Protein AF-A0A4R9B3A8-F1 (afdb_monomer_lite)

Foldseek 3Di:
DDQDADEPVPDDVVQVQLFWKWKWDWDADPVGIWIKTWGANDPPPDGDSHTHIDTPGHDDDDQVRVQVVLVVVQKDWPDRLVDQPDPQPLDVPRGGMRMTTIHHPVVVVVVVVVVVVVVVVVVVVVLVVLVVVLVVLLVLLLVLLVLLVCLLDDDDPVSLLVNLVSLLVSLVVNLVVLVPPPDNPVVLNVVSVVSNVQSPSVDDDDDDPVVSNVVSNVSSVSSNVVSVVSVVPRPPPPDPPPPPPD

Radius of gyration: 34.31 Å; chains: 1; bounding box: 78×41×80 Å

pLDDT: mean 76.95, std 14.77, range [41.69, 95.56]

Structure (mmCIF, N/CA/C/O backbone):
data_AF-A0A4R9B3A8-F1
#
_entry.id   AF-A0A4R9B3A8-F1
#
loop_
_atom_site.group_PDB
_atom_site.id
_atom_site.type_symbol
_atom_site.label_atom_id
_atom_site.label_alt_id
_atom_site.label_comp_id
_atom_site.label_asym_id
_atom_site.label_entity_id
_atom_site.label_seq_id
_atom_site.pdbx_PDB_ins_code
_atom_site.Cartn_x
_atom_site.Cartn_y
_atom_site.Cartn_z
_atom_site.occupancy
_atom_site.B_iso_or_equiv
_atom_site.auth_seq_id
_atom_site.auth_comp_id
_atom_site.auth_asym_id
_atom_site.auth_atom_id
_atom_site.pdbx_PDB_model_num
ATOM 1 N N . MET A 1 1 ? -42.004 -23.580 25.777 1.00 43.47 1 MET A N 1
ATOM 2 C CA . MET A 1 1 ? -40.689 -24.008 26.306 1.00 43.47 1 MET A CA 1
ATOM 3 C C . MET A 1 1 ? -40.406 -23.209 27.566 1.00 43.47 1 MET A C 1
ATOM 5 O O . MET A 1 1 ? -40.303 -21.995 27.480 1.00 43.47 1 MET A O 1
ATOM 9 N N . THR A 1 2 ? -40.343 -23.857 28.724 1.00 45.41 2 THR A N 1
ATOM 10 C CA . THR A 1 2 ? -40.054 -23.207 30.011 1.00 45.41 2 THR A CA 1
ATOM 11 C C . THR A 1 2 ? -38.560 -22.875 30.063 1.00 45.41 2 THR A C 1
ATOM 13 O O . THR A 1 2 ? -37.737 -23.789 30.107 1.00 45.41 2 THR A O 1
ATOM 16 N N . ARG A 1 3 ? -38.185 -21.591 29.977 1.00 50.28 3 ARG A N 1
ATOM 17 C CA . ARG A 1 3 ? -36.776 -21.169 30.095 1.00 50.28 3 ARG A CA 1
ATOM 18 C C . ARG A 1 3 ? -36.326 -21.395 31.546 1.00 50.28 3 ARG A C 1
ATOM 20 O O . ARG A 1 3 ? -36.970 -20.901 32.466 1.00 50.28 3 ARG A O 1
ATOM 27 N N . ARG A 1 4 ? -35.260 -22.176 31.763 1.00 51.81 4 ARG A N 1
ATOM 28 C CA . ARG A 1 4 ? -34.646 -22.363 33.091 1.00 51.81 4 ARG A CA 1
ATOM 29 C C . ARG A 1 4 ? -33.532 -21.342 33.262 1.00 51.81 4 ARG A C 1
ATOM 31 O O . ARG A 1 4 ? -32.442 -21.536 32.735 1.00 51.81 4 ARG A O 1
ATOM 38 N N . TYR A 1 5 ? -33.818 -20.279 33.997 1.00 55.28 5 TYR A N 1
ATOM 39 C CA . TYR A 1 5 ? -32.785 -19.382 34.494 1.00 55.28 5 TYR A CA 1
ATOM 40 C C . TYR A 1 5 ? -32.081 -20.029 35.686 1.00 55.28 5 TYR A C 1
ATOM 42 O O . TYR A 1 5 ? -32.717 -20.686 36.512 1.00 55.28 5 TYR A O 1
ATOM 50 N N . VAL A 1 6 ? -30.762 -19.875 35.742 1.00 63.00 6 VAL A N 1
ATOM 51 C CA . VAL A 1 6 ? -29.926 -20.405 36.822 1.00 63.00 6 VAL A CA 1
ATOM 52 C C . VAL A 1 6 ? -29.585 -19.242 37.757 1.00 63.00 6 VAL A C 1
ATOM 54 O O . VAL A 1 6 ? -29.070 -18.232 37.264 1.00 63.00 6 VAL A O 1
ATOM 57 N N . PRO A 1 7 ? -29.881 -19.343 39.067 1.00 66.44 7 PRO A N 1
ATOM 58 C CA . PRO A 1 7 ? -29.607 -18.266 40.005 1.00 66.44 7 PRO A CA 1
ATOM 59 C C . PRO A 1 7 ? -28.095 -18.058 40.175 1.00 66.44 7 PRO A C 1
ATOM 61 O O . PRO A 1 7 ? -27.290 -18.984 40.045 1.00 66.44 7 PRO A O 1
ATOM 64 N N . LEU A 1 8 ? -27.705 -16.807 40.407 1.00 63.31 8 LEU A N 1
ATOM 65 C CA . LEU A 1 8 ? -26.313 -16.346 40.381 1.00 63.31 8 LEU A CA 1
ATOM 66 C C . LEU A 1 8 ? -25.401 -17.053 41.392 1.00 63.31 8 LEU A C 1
ATOM 68 O O . LEU A 1 8 ? -24.232 -17.292 41.109 1.00 63.31 8 LEU A O 1
ATOM 72 N N . ASP A 1 9 ? -25.937 -17.382 42.561 1.00 62.81 9 ASP A N 1
ATOM 73 C CA . ASP A 1 9 ? -25.258 -18.097 43.645 1.00 62.81 9 ASP A CA 1
ATOM 74 C C . ASP A 1 9 ? -24.874 -19.537 43.271 1.00 62.81 9 ASP A C 1
ATOM 76 O O . ASP A 1 9 ? -23.911 -20.085 43.807 1.00 62.81 9 ASP A O 1
ATOM 80 N N . SER A 1 10 ? -25.588 -20.129 42.314 1.00 64.31 10 SER A N 1
ATOM 81 C CA . SER A 1 10 ? -25.322 -21.470 41.789 1.00 64.31 10 SER A CA 1
ATOM 82 C C . SER A 1 10 ? -24.375 -21.495 40.579 1.00 64.31 10 SER A C 1
ATOM 84 O O . SER A 1 10 ? -23.968 -22.569 40.133 1.00 64.31 10 SER A O 1
ATOM 86 N N . GLN A 1 11 ? -23.992 -20.328 40.050 1.00 6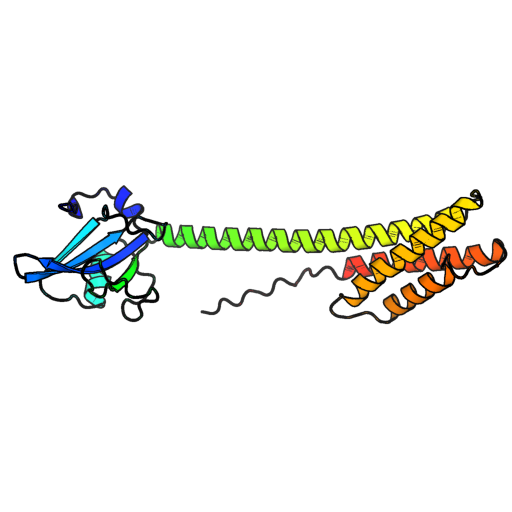5.75 11 GLN A N 1
ATOM 87 C CA . GLN A 1 11 ? -23.084 -20.204 38.908 1.00 65.75 11 GLN A CA 1
ATOM 88 C C . GLN A 1 11 ? -21.623 -20.236 39.363 1.00 65.75 11 GLN A C 1
ATOM 90 O O . GLN A 1 11 ? -21.219 -19.551 40.304 1.00 65.75 11 GLN A O 1
ATOM 95 N N . SER A 1 12 ? -20.787 -21.007 38.665 1.00 64.75 12 SER A N 1
ATOM 96 C CA . SER A 1 12 ? -19.359 -21.032 38.975 1.00 64.75 12 SER A CA 1
ATOM 97 C C . SER A 1 12 ? -18.700 -19.703 38.587 1.00 64.75 12 SER A C 1
ATOM 99 O O . SER A 1 12 ? -19.057 -19.062 37.593 1.00 64.75 12 SER A O 1
ATOM 101 N N . ARG A 1 13 ? -17.671 -19.297 39.344 1.00 64.75 13 ARG A N 1
ATOM 102 C CA . ARG A 1 13 ? -16.851 -18.115 39.015 1.00 64.75 13 ARG A CA 1
ATOM 103 C C . ARG A 1 13 ? -16.267 -18.177 37.600 1.00 64.75 13 ARG A C 1
ATOM 105 O O . ARG A 1 13 ? -16.059 -17.133 36.996 1.00 64.75 13 ARG A O 1
ATOM 112 N N . GLU A 1 14 ? -16.027 -19.374 37.064 1.00 64.81 14 GLU A N 1
ATOM 113 C CA . GLU A 1 14 ? -15.554 -19.561 35.689 1.00 64.81 14 GLU A CA 1
ATOM 114 C C . GLU A 1 14 ? -16.597 -19.181 34.634 1.00 64.81 14 GLU A C 1
ATOM 116 O O . GLU A 1 14 ? -16.222 -18.626 33.603 1.00 64.81 14 GLU A O 1
ATOM 121 N N . VAL A 1 15 ? -17.888 -19.448 34.873 1.00 65.75 15 VAL A N 1
ATOM 122 C CA . VAL A 1 15 ? -18.955 -19.043 33.942 1.00 65.75 15 VAL A CA 1
ATOM 123 C C . VAL A 1 15 ? -19.113 -17.526 33.962 1.00 65.75 15 VAL A C 1
ATOM 125 O O . VAL A 1 15 ? -19.134 -16.896 32.907 1.00 65.75 15 VAL A O 1
ATOM 128 N N . LEU A 1 16 ? -19.093 -16.924 35.154 1.00 65.19 16 LEU A N 1
ATOM 129 C CA . LEU A 1 16 ? -19.106 -15.467 35.318 1.00 65.19 16 LEU A CA 1
ATOM 130 C C . LEU A 1 16 ? -17.874 -14.794 34.696 1.00 65.19 16 LEU A C 1
ATOM 132 O O . LEU A 1 16 ? -17.988 -13.727 34.103 1.00 65.19 16 LEU A O 1
ATOM 136 N N . ALA A 1 17 ? -16.707 -15.441 34.741 1.00 62.88 17 ALA A N 1
ATOM 137 C CA . ALA A 1 17 ? -15.489 -14.964 34.086 1.00 62.88 17 ALA A CA 1
ATOM 138 C C . ALA A 1 17 ? -15.534 -15.044 32.548 1.00 62.88 17 ALA A C 1
ATOM 140 O O . ALA A 1 17 ? -14.616 -14.551 31.891 1.00 62.88 17 ALA A O 1
ATOM 141 N N . ARG A 1 18 ? -16.568 -15.661 31.960 1.00 64.44 18 ARG A N 1
ATOM 142 C CA . ARG A 1 18 ? -16.817 -15.690 30.509 1.00 64.44 18 ARG A CA 1
ATOM 143 C C . ARG A 1 18 ? -17.943 -14.748 30.078 1.00 64.44 18 ARG A C 1
ATOM 145 O O . ARG A 1 18 ? -18.069 -14.495 28.885 1.00 64.44 18 ARG A O 1
ATOM 152 N N . THR A 1 19 ? -18.710 -14.195 31.019 1.00 65.31 19 THR A N 1
ATOM 153 C CA . THR A 1 19 ? -19.729 -13.173 30.751 1.00 65.31 19 THR A CA 1
ATOM 154 C C . THR A 1 19 ? -19.102 -11.943 30.096 1.00 65.31 19 THR A C 1
ATOM 156 O O . THR A 1 19 ? -18.086 -11.442 30.580 1.00 65.31 19 THR A O 1
ATOM 159 N N . ARG A 1 20 ? -19.699 -11.465 28.995 1.00 59.00 20 ARG A N 1
ATOM 160 C CA . ARG A 1 20 ? -19.262 -10.250 28.278 1.00 59.00 20 ARG A CA 1
ATOM 161 C C . ARG A 1 20 ? -20.341 -9.172 28.177 1.00 59.00 20 ARG A C 1
ATOM 163 O O . ARG A 1 20 ? -20.024 -8.011 27.909 1.00 59.00 20 ARG A O 1
ATOM 170 N N . TYR A 1 21 ? -21.605 -9.534 28.374 1.00 61.09 21 TYR A N 1
ATOM 171 C CA . TYR A 1 21 ? -22.734 -8.622 28.231 1.00 61.09 21 TYR A CA 1
ATOM 172 C C . TYR A 1 21 ? -23.673 -8.728 29.430 1.00 61.09 21 TYR A C 1
ATOM 174 O O . TYR A 1 21 ? -23.933 -9.817 29.935 1.00 61.09 21 TYR A O 1
ATOM 182 N N . GLY A 1 22 ? -24.182 -7.581 29.878 1.00 61.78 22 GLY A N 1
ATOM 183 C CA . GLY A 1 22 ? -25.263 -7.482 30.849 1.00 61.78 22 GLY A CA 1
ATOM 184 C C . GLY A 1 22 ? -26.465 -6.798 30.208 1.00 61.78 22 GLY A C 1
ATOM 185 O O . GLY A 1 22 ? -26.418 -5.617 29.877 1.00 61.78 22 GLY A O 1
ATOM 186 N N . ALA A 1 23 ? -27.548 -7.532 30.014 1.00 64.06 23 ALA A N 1
ATOM 187 C CA . ALA A 1 23 ? -28.819 -7.010 29.547 1.00 64.06 23 ALA A CA 1
ATOM 188 C C . ALA A 1 23 ? -29.788 -6.887 30.725 1.00 64.06 23 ALA A C 1
ATOM 190 O O . ALA A 1 23 ? -30.103 -7.866 31.390 1.00 64.06 23 ALA A O 1
ATOM 191 N N . LEU A 1 24 ? -30.290 -5.688 30.978 1.00 62.00 24 LEU A N 1
ATOM 192 C CA . LEU A 1 24 ? -31.396 -5.454 31.890 1.00 62.00 24 LEU A CA 1
ATOM 193 C C . LEU A 1 24 ? -32.709 -5.595 31.119 1.00 62.00 24 LEU A C 1
ATOM 195 O O . LEU A 1 24 ? -32.966 -4.853 30.167 1.00 62.00 24 LEU A O 1
ATOM 199 N N . THR A 1 25 ? -33.556 -6.524 31.546 1.00 64.50 25 THR A N 1
ATOM 200 C CA . THR A 1 25 ? -34.886 -6.729 30.970 1.00 64.50 25 THR A CA 1
ATOM 201 C C . THR A 1 25 ? -35.946 -6.673 32.067 1.00 64.50 25 THR A C 1
ATOM 203 O O . THR A 1 25 ? -35.728 -7.165 33.172 1.00 64.50 25 THR A O 1
ATOM 206 N N . CYS A 1 26 ? -37.090 -6.058 31.771 1.00 58.81 26 CYS A N 1
ATOM 207 C CA . CYS A 1 26 ? -38.299 -6.247 32.565 1.00 58.81 26 CYS A CA 1
ATOM 208 C C . CYS A 1 26 ? -39.075 -7.412 31.947 1.00 58.81 26 CYS A C 1
ATOM 210 O O . CYS A 1 26 ? -39.256 -7.447 30.724 1.00 58.81 26 CYS A O 1
ATOM 212 N N . ALA A 1 27 ? -39.483 -8.369 32.773 1.00 62.00 27 ALA A N 1
ATOM 213 C CA . ALA A 1 27 ? -40.291 -9.499 32.347 1.00 62.00 27 ALA A CA 1
ATOM 214 C C . ALA A 1 27 ? -41.526 -9.608 33.242 1.00 62.00 27 ALA A C 1
ATOM 216 O O . ALA A 1 27 ? -41.422 -9.512 34.466 1.00 62.00 27 ALA A O 1
ATOM 217 N N . ASP A 1 28 ? -42.678 -9.851 32.621 1.00 52.00 28 ASP A N 1
ATOM 218 C CA . ASP A 1 28 ? -43.916 -10.116 33.346 1.00 52.00 28 ASP A CA 1
ATOM 219 C C . ASP A 1 28 ? -43.793 -11.446 34.100 1.00 52.00 28 ASP A C 1
ATOM 221 O O . ASP A 1 28 ? -43.597 -12.511 33.506 1.00 52.00 28 ASP A O 1
ATOM 225 N N . SER A 1 29 ? -43.890 -11.376 35.426 1.00 59.44 29 SER A N 1
ATOM 226 C CA . SER A 1 29 ? -44.017 -12.528 36.313 1.00 59.44 29 SER A CA 1
ATOM 227 C C . SER A 1 29 ? -45.503 -12.757 36.619 1.00 59.44 29 SER A C 1
ATOM 229 O O . SER A 1 29 ? -46.272 -11.795 36.642 1.00 59.44 29 SER A O 1
ATOM 231 N N . PRO A 1 30 ? -45.942 -13.994 36.924 1.00 51.41 30 PRO A N 1
ATOM 232 C CA . PRO A 1 30 ? -47.291 -14.247 37.444 1.00 51.41 30 PRO A CA 1
ATOM 233 C C . PRO A 1 30 ? -47.656 -13.384 38.665 1.00 51.41 30 PRO A C 1
ATOM 235 O O . PRO A 1 30 ? -48.834 -13.131 38.902 1.00 51.41 30 PRO A O 1
ATOM 238 N N . ASP A 1 31 ? -46.641 -12.919 39.400 1.00 67.06 31 ASP A N 1
ATOM 239 C CA . ASP A 1 31 ? -46.763 -12.115 40.618 1.00 67.06 31 ASP A CA 1
ATOM 240 C C . ASP A 1 31 ? -46.659 -10.589 40.382 1.00 67.06 31 ASP A C 1
ATOM 242 O O . ASP A 1 31 ? -46.753 -9.822 41.338 1.00 67.06 31 ASP A O 1
ATOM 246 N N . GLY A 1 32 ? -46.467 -10.128 39.136 1.00 72.19 32 GLY A N 1
ATOM 247 C CA . GLY A 1 32 ? -46.300 -8.708 38.781 1.00 72.19 32 GLY A CA 1
ATOM 248 C C . GLY A 1 32 ? -45.109 -8.428 37.853 1.00 72.19 32 GLY A C 1
ATOM 249 O O . GLY A 1 32 ? -44.395 -9.342 37.440 1.00 72.19 32 GLY A O 1
ATOM 250 N N . GLU A 1 33 ? -44.880 -7.158 37.505 1.00 73.88 33 GLU A N 1
ATOM 251 C CA . GLU A 1 33 ? -43.686 -6.751 36.747 1.00 73.88 33 GLU A CA 1
ATOM 252 C C . GLU A 1 33 ? -42.425 -6.962 37.598 1.00 73.88 33 GLU A C 1
ATOM 254 O O . GLU A 1 33 ? -42.301 -6.388 38.681 1.00 73.88 33 GLU A O 1
ATOM 259 N N . ARG A 1 34 ? -41.474 -7.764 37.103 1.00 77.62 34 ARG A N 1
ATOM 260 C CA . ARG A 1 34 ? -40.184 -7.991 37.767 1.00 77.62 34 ARG A CA 1
ATOM 261 C C . ARG A 1 34 ? -39.012 -7.634 36.875 1.00 77.62 34 ARG A C 1
ATOM 263 O O . ARG A 1 34 ? -38.976 -7.951 35.682 1.00 77.62 34 ARG A O 1
ATOM 270 N N . TRP A 1 35 ? -38.014 -7.001 37.479 1.00 79.25 35 TRP A N 1
ATOM 271 C CA . TRP A 1 35 ? -36.794 -6.593 36.800 1.00 79.25 35 TRP A CA 1
ATOM 272 C C . TRP A 1 35 ? -35.724 -7.669 36.933 1.00 79.25 35 TRP A C 1
ATOM 274 O O . TRP A 1 35 ? -35.429 -8.143 38.025 1.00 79.25 35 TRP A O 1
ATOM 284 N N . TRP A 1 36 ? -35.106 -8.029 35.811 1.00 79.56 36 TRP A N 1
ATOM 285 C CA . TRP A 1 36 ? -34.070 -9.051 35.746 1.00 79.56 36 TRP A CA 1
ATOM 286 C C . TRP A 1 36 ? -32.809 -8.491 35.093 1.00 79.56 36 TRP A C 1
ATOM 288 O O . TRP A 1 36 ? -32.856 -7.919 34.001 1.00 79.56 36 TRP A O 1
ATOM 298 N N . LEU A 1 37 ? -31.656 -8.698 35.730 1.00 81.75 37 LEU A N 1
ATOM 299 C CA . LEU A 1 37 ? -30.353 -8.491 35.103 1.00 81.75 37 LEU A CA 1
ATOM 300 C C . LEU A 1 37 ? -29.879 -9.820 34.516 1.00 81.75 37 LEU A C 1
ATOM 302 O O . LEU A 1 37 ? -29.513 -10.744 35.240 1.00 81.75 37 LEU A O 1
ATOM 306 N N . LEU A 1 38 ? -29.892 -9.907 33.195 1.00 78.50 38 LEU A N 1
ATOM 307 C CA . LEU A 1 38 ? -29.383 -11.030 32.426 1.00 78.50 38 LEU A CA 1
ATOM 308 C C . LEU A 1 38 ? -27.904 -10.805 32.116 1.00 78.50 38 LEU A C 1
ATOM 310 O O . LEU A 1 38 ? -27.529 -9.832 31.475 1.00 78.50 38 LEU A O 1
ATOM 314 N N . LEU A 1 39 ? -27.055 -11.722 32.547 1.00 75.38 39 LEU A N 1
ATOM 315 C CA . LEU A 1 39 ? -25.637 -11.773 32.229 1.00 75.38 39 LEU A CA 1
ATOM 316 C C . LEU A 1 39 ? -25.434 -12.834 31.143 1.00 75.38 39 LEU A C 1
ATOM 318 O O . LEU A 1 39 ? -25.578 -14.032 31.401 1.00 75.38 39 LEU A O 1
ATOM 322 N N . ASP A 1 40 ? -25.129 -12.388 29.926 1.00 71.38 40 ASP A N 1
ATOM 323 C CA . ASP A 1 40 ? -24.971 -13.243 28.751 1.00 71.38 40 ASP A CA 1
ATOM 324 C C . ASP A 1 40 ? -23.467 -13.484 28.450 1.00 71.38 40 ASP A C 1
ATOM 326 O O . ASP A 1 40 ? -22.684 -12.526 28.316 1.00 71.38 40 ASP A O 1
ATOM 330 N N . PRO A 1 41 ? -23.024 -14.755 28.367 1.00 60.66 41 PRO A N 1
ATOM 331 C CA . PRO A 1 41 ? -21.659 -15.120 27.992 1.00 60.66 41 PRO A CA 1
ATOM 332 C C . PRO A 1 41 ? -21.331 -14.997 26.499 1.00 60.66 41 PRO A C 1
ATOM 334 O O . PRO A 1 41 ? -20.167 -15.159 26.133 1.00 60.66 41 PRO A O 1
ATOM 337 N N . THR A 1 42 ? -22.297 -14.741 25.615 1.00 56.66 42 THR A N 1
ATOM 338 C CA . THR A 1 42 ? -22.078 -14.970 24.180 1.00 56.66 42 THR A CA 1
ATOM 339 C C . THR A 1 42 ? -21.403 -13.803 23.435 1.00 56.66 42 THR A C 1
ATOM 341 O O . THR A 1 42 ? -21.828 -12.655 23.502 1.00 56.66 42 THR A O 1
ATOM 344 N N . GLU A 1 43 ? -20.366 -14.121 22.646 1.00 51.94 43 GLU A N 1
ATOM 345 C CA . GLU A 1 43 ? -19.624 -13.215 21.742 1.00 51.94 43 GLU A CA 1
ATOM 346 C C . GLU A 1 43 ? -20.321 -12.956 20.389 1.00 51.94 43 GLU A C 1
ATOM 348 O O . GLU A 1 43 ? -19.873 -12.111 19.620 1.00 51.94 43 GLU A O 1
ATOM 353 N N . ALA A 1 44 ? -21.392 -13.688 20.063 1.00 44.06 44 ALA A N 1
ATOM 354 C CA . ALA A 1 44 ? -21.780 -13.933 18.668 1.00 44.06 44 ALA A CA 1
ATOM 355 C C . ALA A 1 44 ? -23.064 -13.231 18.185 1.00 44.06 44 ALA A C 1
ATOM 357 O O . ALA A 1 44 ? -23.637 -13.653 17.186 1.00 44.06 44 ALA A O 1
ATOM 358 N N . GLY A 1 45 ? -23.569 -12.203 18.877 1.00 48.22 45 GLY A N 1
ATOM 359 C CA . GLY A 1 45 ? -24.781 -11.477 18.444 1.00 48.22 45 GLY A CA 1
ATOM 360 C C . GLY A 1 45 ? -26.079 -12.306 18.444 1.00 48.22 45 GLY A C 1
ATOM 361 O O . GLY A 1 45 ? -27.144 -11.789 18.115 1.00 48.22 45 GLY A O 1
ATOM 362 N N . HIS A 1 46 ? -26.009 -13.572 18.854 1.00 50.59 46 HIS A N 1
ATOM 363 C CA . HIS A 1 46 ? -27.146 -14.445 19.091 1.00 50.59 46 HIS A CA 1
ATOM 364 C C . HIS A 1 46 ? -27.307 -14.620 20.597 1.00 50.59 46 HIS A C 1
ATOM 366 O O . HIS A 1 46 ? -26.461 -15.231 21.245 1.00 50.59 46 HIS A O 1
ATOM 372 N N . PHE A 1 47 ? -28.390 -14.058 21.133 1.00 54.03 47 PHE A N 1
ATOM 373 C CA . PHE A 1 47 ? -28.778 -14.193 22.533 1.00 54.03 47 PHE A CA 1
ATOM 374 C C . PHE A 1 47 ? -29.050 -15.674 22.803 1.00 54.03 47 PHE A C 1
ATOM 376 O O . PHE A 1 47 ? -30.066 -16.216 22.357 1.00 54.03 47 PHE A O 1
ATOM 383 N N . THR A 1 48 ? -28.124 -16.367 23.465 1.00 54.88 48 THR A N 1
ATOM 384 C CA . THR A 1 48 ? -28.400 -17.742 23.874 1.00 54.88 48 THR A CA 1
ATOM 385 C C . THR A 1 48 ? -29.171 -17.690 25.192 1.00 54.88 48 THR A C 1
ATOM 387 O O . THR A 1 48 ? -28.724 -17.060 26.146 1.00 54.88 48 THR A O 1
ATOM 390 N N . PRO A 1 49 ? -30.344 -18.339 25.305 1.00 54.50 49 PRO A N 1
ATOM 391 C CA . PRO A 1 49 ? -31.191 -18.270 26.502 1.00 54.50 49 PRO A CA 1
ATOM 392 C C . PRO A 1 49 ? -30.601 -18.985 27.738 1.00 54.50 49 PRO A C 1
ATOM 394 O O . PRO A 1 49 ? -31.329 -19.270 28.683 1.00 54.50 49 PRO A O 1
ATOM 397 N N . ALA A 1 50 ? -29.297 -19.275 27.738 1.00 55.22 50 ALA A N 1
ATOM 398 C CA . ALA A 1 50 ? -28.543 -19.923 28.808 1.00 55.22 50 ALA A CA 1
ATOM 399 C C . ALA A 1 50 ? -27.735 -18.919 29.661 1.00 55.22 50 ALA A C 1
ATOM 401 O O . ALA A 1 50 ? -26.739 -19.289 30.280 1.00 55.22 50 ALA A O 1
ATOM 402 N N . GLY A 1 51 ? -28.140 -17.645 29.668 1.00 63.28 51 GLY A N 1
ATOM 403 C CA . GLY A 1 51 ? -27.544 -16.611 30.511 1.00 63.28 51 GLY A CA 1
ATOM 404 C C . GLY A 1 51 ? -27.918 -16.753 31.990 1.00 63.28 51 GLY A C 1
ATOM 405 O O . GLY A 1 51 ? -28.932 -17.355 32.354 1.00 63.28 51 GLY A O 1
ATOM 406 N N . THR A 1 52 ? -27.100 -16.162 32.853 1.00 69.75 52 THR A N 1
ATOM 407 C CA . THR A 1 52 ? -27.405 -16.033 34.282 1.00 69.75 52 THR A CA 1
ATOM 408 C C . THR A 1 52 ? -28.403 -14.900 34.471 1.00 69.75 52 THR A C 1
ATOM 410 O O . THR A 1 52 ? -28.189 -13.823 33.928 1.00 69.75 52 THR A O 1
ATOM 413 N N . ALA A 1 53 ? -29.467 -15.104 35.244 1.00 77.94 53 ALA A N 1
ATOM 414 C CA . ALA A 1 53 ? -30.410 -14.037 35.577 1.00 77.94 53 ALA A CA 1
ATOM 415 C C . ALA A 1 53 ? -30.322 -13.694 37.061 1.00 77.94 53 ALA A C 1
ATOM 417 O O . ALA A 1 53 ? -30.205 -14.580 37.908 1.00 77.94 53 ALA A O 1
ATOM 418 N N . ILE A 1 54 ? -30.394 -12.406 37.365 1.00 80.56 54 ILE A N 1
ATOM 419 C CA . ILE A 1 54 ? -30.454 -11.884 38.724 1.00 80.56 54 ILE A CA 1
ATOM 420 C C . ILE A 1 54 ? -31.789 -11.171 38.863 1.00 80.56 54 ILE A C 1
ATOM 422 O O . ILE A 1 54 ? -32.055 -10.231 38.117 1.00 80.56 54 ILE A O 1
ATOM 426 N N . ASP A 1 55 ? -32.611 -11.639 39.796 1.00 82.81 55 ASP A N 1
ATOM 427 C CA . ASP A 1 55 ? -33.853 -10.973 40.180 1.00 82.81 55 ASP A CA 1
ATOM 428 C C . ASP A 1 55 ? -33.514 -9.674 40.924 1.00 82.81 55 ASP A C 1
ATOM 430 O O . ASP A 1 55 ? -32.757 -9.686 41.899 1.00 82.81 55 ASP A O 1
ATOM 434 N N . LEU A 1 56 ? -34.030 -8.553 40.431 1.00 84.38 56 LEU A N 1
ATOM 435 C CA . LEU A 1 56 ? -33.845 -7.222 41.008 1.00 84.38 56 LEU A CA 1
ATOM 436 C C . LEU A 1 56 ? -35.087 -6.770 41.788 1.00 84.38 56 LEU A C 1
ATOM 438 O O . LEU A 1 56 ? -35.063 -5.700 42.394 1.00 84.38 56 LEU A O 1
ATOM 442 N N . GLY A 1 57 ? -36.145 -7.587 41.798 1.00 85.25 57 GLY A N 1
ATOM 443 C CA . GLY A 1 57 ? -37.414 -7.306 42.449 1.00 85.25 57 GLY A CA 1
ATOM 444 C C . GLY A 1 57 ? -38.390 -6.521 41.576 1.00 85.25 57 GLY A C 1
ATOM 445 O O . GLY A 1 57 ? -38.284 -6.467 40.348 1.00 85.25 57 GLY A O 1
ATOM 446 N N . ASP A 1 58 ? -39.369 -5.919 42.247 1.00 84.50 58 ASP A N 1
ATOM 447 C CA . ASP A 1 58 ? -40.566 -5.363 41.605 1.00 84.50 58 ASP A CA 1
ATOM 448 C C . ASP A 1 58 ? -40.407 -3.864 41.269 1.00 84.50 58 ASP A C 1
ATOM 450 O O . ASP A 1 58 ? -41.205 -3.269 40.549 1.00 84.50 58 ASP A O 1
ATOM 454 N N . THR A 1 59 ? -39.350 -3.222 41.775 1.00 83.38 59 THR A N 1
ATOM 455 C CA . THR A 1 59 ? -39.040 -1.812 41.508 1.00 83.38 59 THR A CA 1
ATOM 456 C C . THR A 1 59 ? -37.957 -1.682 40.450 1.00 83.38 59 THR A C 1
ATOM 458 O O . THR A 1 59 ? -36.918 -2.333 40.544 1.00 83.38 59 THR A O 1
ATOM 461 N N . LYS A 1 60 ? -38.158 -0.783 39.479 1.00 82.06 60 LYS A N 1
ATOM 462 C CA . LYS A 1 60 ? -37.138 -0.471 38.472 1.00 82.06 60 LYS A CA 1
ATOM 463 C C . LYS A 1 60 ? -35.873 0.068 39.159 1.00 82.06 60 LYS A C 1
ATOM 465 O O . LYS A 1 60 ? -35.949 1.143 39.756 1.00 82.06 60 LYS A O 1
ATOM 470 N N . PRO A 1 61 ? -34.723 -0.617 39.047 1.00 83.62 61 PRO A N 1
ATOM 471 C CA . PRO A 1 61 ? -33.491 -0.157 39.667 1.00 83.62 61 PRO A CA 1
ATOM 472 C C . PRO A 1 61 ? -32.963 1.091 38.955 1.00 83.62 61 PRO A C 1
ATOM 474 O O . PRO A 1 61 ? -33.057 1.232 37.730 1.00 83.62 61 PRO A O 1
ATOM 477 N N . THR A 1 62 ? -32.385 1.999 39.729 1.00 86.88 62 THR A N 1
ATOM 478 C CA . THR A 1 62 ? -31.673 3.175 39.222 1.00 86.88 62 THR A CA 1
ATOM 479 C C . THR A 1 62 ? -30.336 2.781 38.586 1.00 86.88 62 THR A C 1
ATOM 481 O O . THR A 1 62 ? -29.763 1.730 38.886 1.00 86.88 62 THR A O 1
ATOM 484 N N . THR A 1 63 ? -29.788 3.641 37.720 1.00 82.44 63 THR A N 1
ATOM 485 C CA . THR A 1 63 ? -28.471 3.424 37.094 1.00 82.44 63 THR A CA 1
ATOM 486 C C . THR A 1 63 ? -27.364 3.201 38.130 1.00 82.44 63 THR A C 1
ATOM 488 O O . THR A 1 63 ? -26.484 2.364 37.933 1.00 82.44 63 THR A O 1
ATOM 491 N N . GLU A 1 64 ? -27.423 3.910 39.259 1.00 86.12 64 GLU A N 1
ATOM 492 C CA . GLU A 1 64 ? -26.427 3.799 40.326 1.00 86.12 64 GLU A CA 1
ATOM 493 C C . GLU A 1 64 ? -26.566 2.490 41.116 1.00 86.12 64 GLU A C 1
ATOM 495 O O . GLU A 1 64 ? -25.567 1.828 41.405 1.00 86.12 64 GLU A O 1
ATOM 500 N N . GLU A 1 65 ? -27.797 2.038 41.379 1.00 86.62 65 GLU A N 1
ATOM 501 C CA . GLU A 1 65 ? 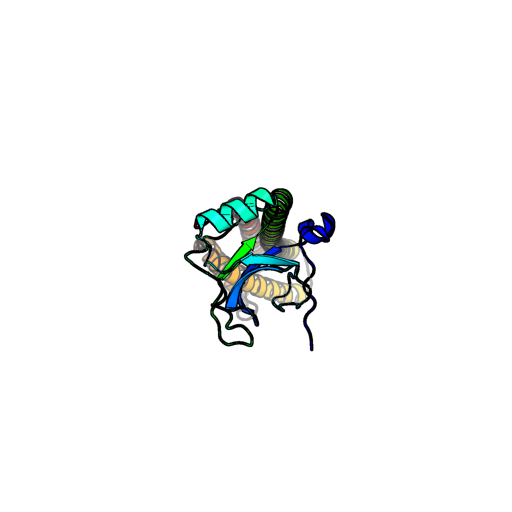-28.042 0.720 41.973 1.00 86.62 65 GLU A CA 1
ATOM 502 C C . GLU A 1 65 ? -27.518 -0.395 41.068 1.00 86.62 65 GLU A C 1
ATOM 504 O O . GLU A 1 65 ? -26.819 -1.289 41.550 1.00 86.62 65 GLU A O 1
ATOM 509 N N . LEU A 1 66 ? -27.761 -0.308 39.756 1.00 83.44 66 LEU A N 1
ATOM 510 C CA . LEU A 1 66 ? -27.230 -1.259 38.779 1.00 83.44 66 LEU A CA 1
ATOM 511 C C . LEU A 1 66 ? -25.701 -1.277 38.779 1.00 83.44 66 LEU A C 1
ATOM 513 O O . LEU A 1 66 ? -25.109 -2.355 38.865 1.00 83.44 66 LEU A O 1
ATOM 517 N N . ARG A 1 67 ? -25.047 -0.107 38.757 1.00 83.19 67 ARG A N 1
ATOM 518 C CA . ARG A 1 67 ? -23.582 -0.020 38.881 1.00 83.19 67 ARG A CA 1
ATOM 519 C C . ARG A 1 67 ? -23.095 -0.661 40.180 1.00 83.19 67 ARG A C 1
ATOM 521 O O . ARG A 1 67 ? -22.142 -1.436 40.141 1.00 83.19 67 ARG A O 1
ATOM 528 N N . SER A 1 68 ? -23.764 -0.414 41.308 1.00 87.00 68 SER A N 1
ATOM 529 C CA . SER A 1 68 ? -23.394 -0.996 42.606 1.00 87.00 68 SER A CA 1
ATOM 530 C C . SER A 1 68 ? -23.549 -2.524 42.641 1.00 87.00 68 SER A C 1
ATOM 532 O O . SER A 1 68 ? -22.724 -3.225 43.230 1.00 87.00 68 SER A O 1
ATOM 534 N N . ILE A 1 69 ? -24.591 -3.066 42.000 1.00 86.12 69 ILE A N 1
ATOM 535 C CA . ILE A 1 69 ? -24.831 -4.509 41.889 1.00 86.12 69 ILE A CA 1
ATOM 536 C C . ILE A 1 69 ? -23.727 -5.132 41.039 1.00 86.12 69 ILE A C 1
ATOM 538 O O . ILE A 1 69 ? -23.060 -6.058 41.492 1.00 86.12 69 ILE A O 1
ATOM 542 N N . VAL A 1 70 ? -23.470 -4.582 39.853 1.00 84.00 70 VAL A N 1
ATOM 543 C CA . VAL A 1 70 ? -22.442 -5.079 38.930 1.00 84.00 70 VAL A CA 1
ATOM 544 C C . VAL A 1 70 ? -21.040 -4.999 39.555 1.00 84.00 70 VAL A C 1
ATOM 546 O O . VAL A 1 70 ? -20.277 -5.964 39.476 1.00 84.00 70 VAL A O 1
ATOM 549 N N . ALA A 1 71 ? -20.725 -3.910 40.263 1.00 84.88 71 ALA A N 1
ATOM 550 C CA . ALA A 1 71 ? -19.455 -3.740 40.966 1.00 84.88 71 ALA A CA 1
ATOM 551 C C . ALA A 1 71 ? -19.267 -4.757 42.106 1.00 84.88 71 ALA A C 1
ATOM 553 O O . ALA A 1 71 ? -18.190 -5.341 42.234 1.00 84.88 71 ALA A O 1
ATOM 554 N N . ARG A 1 72 ? -20.313 -5.036 42.902 1.00 86.19 72 ARG A N 1
ATOM 555 C CA . ARG A 1 72 ? -20.273 -6.079 43.951 1.00 86.19 72 ARG A CA 1
ATOM 556 C C . ARG A 1 72 ? -20.009 -7.473 43.388 1.00 86.19 72 ARG A C 1
ATOM 558 O O . ARG A 1 72 ? -19.427 -8.308 44.074 1.00 86.19 72 ARG A O 1
ATOM 565 N N . LEU A 1 73 ? -20.402 -7.710 42.140 1.00 82.50 73 LEU A N 1
ATOM 566 C CA . LEU A 1 73 ? -20.161 -8.960 41.424 1.00 82.50 73 LEU A CA 1
ATOM 567 C C . LEU A 1 73 ? -18.768 -9.037 40.775 1.00 82.50 73 LEU A C 1
ATOM 569 O O . LEU A 1 73 ? -18.433 -10.054 40.174 1.00 82.50 73 LEU A O 1
ATOM 573 N N . GLY A 1 74 ? -17.933 -8.001 40.927 1.00 81.75 74 GLY A N 1
ATOM 574 C CA . GLY A 1 74 ? -16.563 -7.966 40.404 1.00 81.75 74 GLY A CA 1
ATOM 575 C C . GLY A 1 74 ? -16.461 -7.563 38.932 1.00 81.75 74 GLY A C 1
ATOM 576 O O . GLY A 1 74 ? -15.418 -7.770 38.305 1.00 81.75 74 GLY A O 1
ATOM 577 N N . PHE A 1 75 ? -17.527 -6.992 38.375 1.00 83.38 75 PHE A N 1
ATOM 578 C CA . PHE A 1 75 ? -17.581 -6.541 36.993 1.00 83.38 75 PHE A CA 1
ATOM 579 C C . PHE A 1 75 ? -17.497 -5.013 36.877 1.00 83.38 75 PHE A C 1
ATOM 581 O O . PHE A 1 75 ? -17.790 -4.276 37.816 1.00 83.38 75 PHE A O 1
ATOM 588 N N . VAL A 1 76 ? -17.124 -4.539 35.688 1.00 82.06 76 VAL A N 1
ATOM 589 C CA . VAL A 1 76 ? -17.059 -3.123 35.315 1.00 82.06 76 VAL A CA 1
ATOM 590 C C . VAL A 1 76 ? -17.940 -2.898 34.087 1.00 82.06 76 VAL A C 1
ATOM 592 O O . VAL A 1 76 ? -17.914 -3.681 33.136 1.00 82.06 76 VAL A O 1
ATOM 595 N N . THR A 1 77 ? -18.728 -1.826 34.106 1.00 80.81 77 THR A N 1
ATOM 596 C CA . THR A 1 77 ? -19.589 -1.416 32.989 1.00 80.81 77 THR A CA 1
ATOM 597 C C . THR A 1 77 ? -18.822 -0.464 32.075 1.00 80.81 77 THR A C 1
ATOM 599 O O . THR A 1 77 ? -18.345 0.565 32.545 1.00 80.81 77 THR A O 1
ATOM 602 N N . SER A 1 78 ? -18.691 -0.779 30.783 1.00 67.88 78 SER A N 1
ATOM 603 C CA . SER A 1 78 ? -17.919 0.054 29.836 1.00 67.88 78 SER A CA 1
ATOM 604 C C . SER A 1 78 ? -18.753 1.106 29.091 1.00 67.88 78 SER A C 1
ATOM 606 O O . SER A 1 78 ? -18.215 1.844 28.272 1.00 67.88 78 SER A O 1
ATOM 608 N N . THR A 1 79 ? -20.066 1.131 29.304 1.00 69.19 79 THR A N 1
ATOM 609 C CA . THR A 1 79 ? -21.030 2.018 28.633 1.00 69.19 79 THR A CA 1
ATOM 610 C C . THR A 1 79 ? -22.007 2.545 29.662 1.00 69.19 79 THR A C 1
ATOM 612 O O . THR A 1 79 ? -22.420 1.784 30.541 1.00 69.19 79 THR A O 1
ATOM 615 N N . ASP A 1 80 ? -22.392 3.812 29.532 1.00 66.31 80 ASP A N 1
ATOM 616 C CA . ASP A 1 80 ? -23.469 4.360 30.342 1.00 66.31 80 ASP A CA 1
ATOM 617 C C . ASP A 1 80 ? -24.796 3.698 29.982 1.00 66.31 80 ASP A C 1
ATOM 619 O O . ASP A 1 80 ? -25.151 3.550 28.813 1.00 66.31 80 ASP A O 1
ATOM 623 N N . TRP A 1 81 ? -25.536 3.300 31.015 1.00 67.69 81 TRP A N 1
ATOM 624 C CA . TRP A 1 81 ? -26.872 2.716 30.884 1.00 67.69 81 TRP A CA 1
ATOM 625 C C . TRP A 1 81 ? -27.906 3.722 30.354 1.00 67.69 81 TRP A C 1
ATOM 627 O O . TRP A 1 81 ? -29.014 3.328 30.004 1.00 67.69 81 TRP A O 1
ATOM 637 N N . GLU A 1 82 ? -27.547 5.007 30.302 1.00 63.16 82 GLU A N 1
ATOM 638 C CA . GLU A 1 82 ? -28.400 6.111 29.851 1.00 63.16 82 GLU A CA 1
ATOM 639 C C . GLU A 1 82 ? -28.397 6.279 28.324 1.00 63.16 82 GLU A C 1
ATOM 641 O O . GLU A 1 82 ? -29.408 6.683 27.754 1.00 63.16 82 GLU A O 1
ATOM 646 N N . GLU A 1 83 ? -27.311 5.884 27.650 1.00 62.47 83 GLU A N 1
ATOM 647 C CA . GLU A 1 83 ? -27.187 5.904 26.189 1.00 62.47 83 GLU A CA 1
ATOM 648 C C . GLU A 1 83 ? -26.931 4.486 25.656 1.00 62.47 83 GLU A C 1
ATOM 650 O O . GLU A 1 83 ? -25.790 4.126 25.335 1.00 62.47 83 GLU A O 1
ATOM 655 N N . PRO A 1 84 ? -27.971 3.636 25.549 1.00 57.19 84 PRO A N 1
ATOM 656 C CA . PRO A 1 84 ? -27.822 2.310 24.970 1.00 57.19 84 PRO A CA 1
ATOM 657 C C . PRO A 1 84 ? -27.383 2.439 23.503 1.00 57.19 84 PRO A C 1
ATOM 659 O O . PRO A 1 84 ? -28.185 2.682 22.606 1.00 57.19 84 PRO A O 1
ATOM 662 N N . ARG A 1 85 ? -26.077 2.275 23.248 1.00 52.94 85 ARG A N 1
ATOM 663 C CA . ARG A 1 85 ? -25.498 2.302 21.890 1.00 52.94 85 ARG A CA 1
ATOM 664 C C . ARG A 1 85 ? -25.983 1.148 21.016 1.00 52.94 85 ARG A C 1
ATOM 666 O O . ARG A 1 85 ? -25.894 1.218 19.793 1.00 52.94 85 ARG A O 1
ATOM 673 N N . PHE A 1 86 ? -26.467 0.078 21.636 1.00 53.59 86 PHE A N 1
ATOM 674 C CA . PHE A 1 86 ? -27.083 -1.037 20.939 1.00 53.59 86 PHE A CA 1
ATOM 675 C C . PHE A 1 86 ? -28.584 -0.782 20.881 1.00 53.59 86 PHE A C 1
ATOM 677 O O . PHE A 1 86 ? -29.205 -0.524 21.912 1.00 53.59 86 PHE A O 1
ATOM 684 N N . ALA A 1 87 ? -29.139 -0.806 19.664 1.00 50.72 87 ALA A N 1
ATOM 685 C CA . ALA A 1 87 ? -30.565 -0.640 19.419 1.00 50.72 87 ALA A CA 1
ATOM 686 C C . ALA A 1 87 ? -31.346 -1.468 20.438 1.00 50.72 87 ALA A C 1
ATOM 688 O O . ALA A 1 87 ? -31.039 -2.647 20.612 1.00 50.72 87 ALA A O 1
ATOM 689 N N . SER A 1 88 ? -32.309 -0.841 21.121 1.00 52.69 88 SER A N 1
ATOM 690 C CA . SER A 1 88 ? -33.181 -1.511 22.080 1.00 52.69 88 SER A CA 1
ATOM 691 C C . SER A 1 88 ? -33.725 -2.772 21.418 1.00 52.69 88 SER A C 1
ATOM 693 O O . SER A 1 88 ? -34.602 -2.696 20.551 1.00 52.69 88 SER A O 1
ATOM 695 N N . PHE A 1 89 ? -33.166 -3.927 21.772 1.00 52.78 89 PHE A N 1
ATOM 696 C CA . PHE A 1 89 ? -33.730 -5.188 21.345 1.00 52.78 89 PHE A CA 1
ATOM 697 C C . PHE A 1 89 ? -35.117 -5.207 21.966 1.00 52.78 89 PHE A C 1
ATOM 699 O O . PHE A 1 89 ? -35.257 -5.146 23.189 1.00 52.78 89 PHE A O 1
ATOM 706 N N . ARG A 1 90 ? -36.153 -5.208 21.124 1.00 52.81 90 ARG A N 1
ATOM 707 C CA . ARG A 1 90 ? -37.456 -5.642 21.603 1.00 52.81 90 ARG A CA 1
ATOM 708 C C . ARG A 1 90 ? -37.263 -7.106 21.942 1.00 52.81 90 ARG A C 1
ATOM 710 O O . ARG A 1 90 ? -36.868 -7.882 21.073 1.00 52.81 90 ARG A O 1
ATOM 717 N N . SER A 1 91 ? -37.470 -7.459 23.205 1.00 58.06 91 SER A N 1
ATOM 718 C CA . SER A 1 91 ? -37.564 -8.868 23.570 1.00 58.06 91 SER A CA 1
ATOM 719 C C . SER A 1 91 ? -38.629 -9.541 22.692 1.00 58.06 91 SER A C 1
ATOM 721 O O . SER A 1 91 ? -39.460 -8.860 22.082 1.00 58.06 91 SER A O 1
ATOM 723 N N . ASP A 1 92 ? -38.680 -10.872 22.677 1.00 52.41 92 ASP A N 1
ATOM 724 C CA . ASP A 1 92 ? -39.794 -11.615 22.059 1.00 52.41 92 ASP A CA 1
ATOM 725 C C . ASP A 1 92 ? -41.184 -11.148 22.579 1.00 52.41 92 ASP A C 1
ATOM 727 O O . ASP A 1 92 ? -42.213 -11.462 21.988 1.00 52.41 92 ASP A O 1
ATOM 731 N N . PHE A 1 93 ? -41.206 -10.356 23.662 1.00 55.47 93 PHE A N 1
ATOM 732 C CA . PHE A 1 93 ? -42.366 -9.754 24.317 1.00 55.47 93 PHE A CA 1
ATOM 733 C C . PHE A 1 93 ? -42.586 -8.262 23.987 1.00 55.47 93 PHE A C 1
ATOM 735 O O . PHE A 1 93 ? -43.458 -7.627 24.565 1.00 55.47 93 PHE A O 1
ATOM 742 N N . GLY A 1 94 ? -41.808 -7.663 23.079 1.00 59.44 94 GLY A N 1
ATOM 743 C CA . GLY A 1 94 ? -41.988 -6.269 22.649 1.00 59.44 94 GLY A CA 1
ATOM 744 C C . GLY A 1 94 ? -41.460 -5.201 23.615 1.00 59.44 94 GLY A C 1
ATOM 745 O O . GLY A 1 94 ? -41.588 -4.013 23.313 1.00 59.44 94 GLY A O 1
ATOM 746 N N . MET A 1 95 ? -40.840 -5.598 24.729 1.00 57.69 95 MET A N 1
ATOM 747 C CA . MET A 1 95 ? -40.375 -4.685 25.779 1.00 57.69 95 MET A CA 1
ATOM 748 C C . MET A 1 95 ? -38.965 -4.144 25.491 1.00 57.69 95 MET A C 1
ATOM 750 O O . MET A 1 95 ? -38.125 -4.888 24.974 1.00 57.69 95 MET A O 1
ATOM 754 N N . PRO A 1 96 ? -38.677 -2.871 25.823 1.00 57.84 96 PRO A N 1
ATOM 755 C CA . PRO A 1 96 ? -37.346 -2.295 25.672 1.00 57.84 96 PRO A CA 1
ATOM 756 C C . PRO A 1 96 ? -36.360 -2.931 26.661 1.00 57.84 96 PRO A C 1
ATOM 758 O O . PRO A 1 96 ? -36.583 -2.928 27.870 1.00 57.84 96 PRO A O 1
ATOM 761 N N . VAL A 1 97 ? -35.251 -3.460 26.142 1.00 64.38 97 VAL A N 1
ATOM 762 C CA . VAL A 1 97 ? -34.142 -4.010 26.934 1.00 64.38 97 VAL A CA 1
ATOM 763 C C . VAL A 1 97 ? -33.013 -2.982 26.990 1.00 64.38 97 VAL A C 1
ATOM 765 O O . VAL A 1 97 ? -32.551 -2.509 25.950 1.00 64.38 97 VAL A O 1
ATOM 768 N N . LEU A 1 98 ? -32.561 -2.637 28.197 1.00 65.62 98 LEU A N 1
ATOM 769 C CA . LEU A 1 98 ? -31.382 -1.795 28.404 1.00 65.62 98 LEU A CA 1
ATOM 770 C C . LEU A 1 98 ? -30.152 -2.698 28.434 1.00 65.62 98 LEU A C 1
ATOM 772 O O . LEU A 1 98 ? -29.989 -3.502 29.344 1.00 65.62 98 LEU A O 1
ATOM 776 N N . THR A 1 99 ? -29.279 -2.596 27.441 1.00 66.00 99 THR A N 1
ATOM 777 C CA . THR A 1 99 ? -28.071 -3.427 27.367 1.00 66.00 99 THR A CA 1
ATOM 778 C C . THR A 1 99 ? -26.835 -2.605 27.685 1.00 66.00 99 THR A C 1
ATOM 780 O O . THR A 1 99 ? -26.595 -1.592 27.028 1.00 66.00 99 THR A O 1
ATOM 783 N N . ALA A 1 100 ? -26.009 -3.075 28.616 1.00 70.75 100 ALA A N 1
ATOM 784 C CA . ALA A 1 100 ? -24.662 -2.565 28.815 1.00 70.75 100 ALA A CA 1
ATOM 785 C C . ALA A 1 100 ? -23.640 -3.686 28.641 1.00 70.75 100 ALA A C 1
ATOM 787 O O . ALA A 1 100 ? -23.877 -4.860 28.936 1.00 70.75 100 ALA A O 1
ATOM 788 N N . ARG A 1 101 ? -22.454 -3.327 28.161 1.00 73.38 101 ARG A N 1
ATOM 789 C CA . ARG A 1 101 ? -21.341 -4.269 28.143 1.00 73.38 101 ARG A CA 1
ATOM 790 C C . ARG A 1 101 ? -20.744 -4.345 29.545 1.00 73.38 101 ARG A C 1
ATOM 792 O O . ARG A 1 101 ? -20.440 -3.317 30.156 1.00 73.38 101 ARG A O 1
ATOM 799 N N . VAL A 1 102 ? -20.607 -5.568 30.043 1.00 76.12 102 VAL A N 1
ATOM 800 C CA . VAL A 1 102 ? -20.154 -5.856 31.401 1.00 76.12 102 VAL A CA 1
ATOM 801 C C . VAL A 1 102 ? -18.960 -6.790 31.282 1.00 76.12 102 VAL A C 1
ATOM 803 O O . VAL A 1 102 ? -19.096 -7.900 30.775 1.00 76.12 102 VAL A O 1
ATOM 806 N N . SER A 1 103 ? -17.793 -6.329 31.723 1.00 79.31 103 SER A N 1
ATOM 807 C CA . SER A 1 103 ? -16.534 -7.066 31.600 1.00 79.31 103 SER A CA 1
ATOM 808 C C . SER A 1 103 ? -15.816 -7.119 32.942 1.00 79.31 103 SER A C 1
ATOM 810 O O . SER A 1 103 ? -15.920 -6.205 33.760 1.00 79.31 103 SER A O 1
ATOM 812 N N . THR A 1 104 ? -15.032 -8.165 33.179 1.00 82.56 104 THR A N 1
ATOM 813 C CA . THR A 1 104 ? -14.130 -8.197 34.342 1.00 82.56 104 THR A CA 1
ATOM 814 C C . THR A 1 104 ? -12.911 -7.286 34.109 1.00 82.56 104 THR A C 1
ATOM 816 O O . THR A 1 104 ? -12.479 -7.121 32.963 1.00 82.56 104 THR A O 1
ATOM 819 N N . PRO A 1 105 ? -12.267 -6.736 35.159 1.00 81.44 105 PRO A N 1
ATOM 820 C CA . PRO A 1 105 ? -11.041 -5.942 35.003 1.00 81.44 105 PRO A CA 1
ATOM 821 C C . PRO A 1 105 ? -9.910 -6.686 34.275 1.00 81.44 105 PRO A C 1
ATOM 823 O O . PRO A 1 105 ? -9.115 -6.079 33.559 1.00 81.44 105 PRO A O 1
ATOM 826 N N . GLN A 1 106 ? -9.830 -8.010 34.449 1.00 81.06 106 GLN A N 1
ATOM 827 C CA . GLN A 1 106 ? -8.855 -8.852 33.751 1.00 81.06 106 GLN A CA 1
ATOM 828 C C . GLN A 1 106 ? -9.156 -8.948 32.254 1.00 81.06 106 GLN A C 1
ATOM 830 O O . GLN A 1 106 ? -8.239 -8.836 31.444 1.00 81.06 106 GLN A O 1
ATOM 835 N N . GLN A 1 107 ? -10.428 -9.104 31.881 1.00 78.88 107 GLN A N 1
ATOM 836 C CA . GLN A 1 107 ? -10.844 -9.105 30.480 1.00 78.88 107 GLN A CA 1
ATOM 837 C C . GLN A 1 107 ? -10.631 -7.746 29.822 1.00 78.88 107 GLN A C 1
ATOM 839 O O . GLN A 1 107 ? -10.163 -7.724 28.696 1.00 78.88 107 GLN A O 1
ATOM 844 N N . ILE A 1 108 ? -10.903 -6.627 30.506 1.00 82.75 108 ILE A N 1
ATOM 845 C CA . ILE A 1 108 ? -10.635 -5.287 29.953 1.00 82.75 108 ILE A CA 1
ATOM 846 C C . ILE A 1 108 ? -9.155 -5.163 29.589 1.00 82.75 108 ILE A C 1
ATOM 848 O O . ILE A 1 108 ? -8.824 -4.827 28.457 1.00 82.75 108 ILE A O 1
ATOM 852 N N . LYS A 1 109 ? -8.257 -5.544 30.506 1.00 86.94 109 LYS A N 1
ATOM 853 C CA . LYS A 1 109 ? -6.814 -5.571 30.226 1.00 86.94 109 LYS A CA 1
ATOM 854 C C . LYS A 1 109 ? -6.460 -6.522 29.078 1.00 86.94 109 LYS A C 1
ATOM 856 O O . LYS A 1 109 ? -5.592 -6.203 28.270 1.00 86.94 109 LYS A O 1
ATOM 861 N N . ALA A 1 110 ? -7.106 -7.685 28.997 1.00 85.31 110 ALA A N 1
ATOM 862 C CA . ALA A 1 110 ? -6.874 -8.647 27.922 1.00 85.31 110 ALA A CA 1
ATOM 863 C C . ALA A 1 110 ? -7.364 -8.132 26.557 1.00 85.31 110 ALA A C 1
ATOM 865 O O . ALA A 1 110 ? -6.669 -8.311 25.558 1.00 85.31 110 ALA A O 1
ATOM 866 N N . ASP A 1 111 ? -8.521 -7.472 26.512 1.00 82.44 111 ASP A N 1
ATOM 867 C CA . ASP A 1 111 ? -9.098 -6.846 25.323 1.00 82.44 111 ASP A CA 1
ATOM 868 C C . ASP A 1 111 ? -8.240 -5.657 24.872 1.00 82.44 111 ASP A C 1
ATOM 870 O O . ASP A 1 111 ? -7.917 -5.562 23.692 1.00 82.44 111 ASP A O 1
ATOM 874 N N . GLU A 1 112 ? -7.763 -4.819 25.798 1.00 87.88 112 GLU A N 1
ATOM 875 C CA . GLU A 1 112 ? -6.794 -3.753 25.506 1.00 87.88 112 GLU A CA 1
ATOM 876 C C . GLU A 1 112 ? -5.494 -4.314 24.918 1.00 87.88 112 GLU A C 1
ATOM 878 O O . GLU A 1 112 ? -4.975 -3.796 23.931 1.00 87.88 112 GLU A O 1
ATOM 883 N N . GLN A 1 113 ? -4.962 -5.400 25.485 1.00 90.38 113 GLN A N 1
ATOM 884 C CA . GLN A 1 113 ? -3.773 -6.064 24.947 1.00 90.38 113 GLN A CA 1
ATOM 885 C C . GLN A 1 113 ? -4.021 -6.697 23.575 1.00 90.38 113 GLN A C 1
ATOM 887 O O . GLN A 1 113 ? -3.114 -6.737 22.746 1.00 90.38 113 GLN A O 1
ATOM 892 N N . ARG A 1 114 ? -5.219 -7.236 23.326 1.00 87.12 114 ARG A N 1
ATOM 893 C CA . ARG A 1 114 ? -5.605 -7.747 22.004 1.00 87.12 114 ARG A CA 1
ATOM 894 C C . ARG A 1 114 ? -5.691 -6.608 20.994 1.00 87.12 114 ARG A C 1
ATOM 896 O O . ARG A 1 114 ? -5.093 -6.733 19.936 1.00 87.12 114 ARG A O 1
ATOM 903 N N . ALA A 1 115 ? -6.342 -5.500 21.345 1.00 86.00 115 ALA A N 1
ATOM 904 C CA . ALA A 1 115 ? -6.441 -4.319 20.492 1.00 86.00 115 ALA A CA 1
ATOM 905 C C . ALA A 1 115 ? -5.055 -3.761 20.135 1.00 86.00 115 ALA A C 1
ATOM 907 O O . ALA A 1 115 ? -4.772 -3.538 18.964 1.00 86.00 115 ALA A O 1
ATOM 908 N N . ARG A 1 116 ? -4.152 -3.646 21.121 1.00 88.88 116 ARG A N 1
ATOM 909 C CA . ARG A 1 116 ? -2.760 -3.226 20.886 1.00 88.88 116 ARG A CA 1
ATOM 910 C C . ARG A 1 116 ? -1.998 -4.177 19.966 1.00 88.88 116 ARG A C 1
ATOM 912 O O . ARG A 1 116 ? -1.248 -3.714 19.122 1.00 88.88 116 ARG A O 1
ATOM 919 N N . ARG A 1 117 ? -2.188 -5.493 20.120 1.00 91.06 117 ARG A N 1
ATOM 920 C CA . ARG A 1 117 ? -1.557 -6.493 19.242 1.00 91.06 117 ARG A CA 1
ATOM 921 C C . ARG A 1 117 ? -2.067 -6.408 17.809 1.00 91.06 117 ARG A C 1
ATOM 923 O O . ARG A 1 117 ? -1.269 -6.538 16.896 1.00 91.06 117 ARG A O 1
ATOM 930 N N . VAL A 1 118 ? -3.367 -6.191 17.615 1.00 86.50 118 VAL A N 1
ATOM 931 C CA . VAL A 1 118 ? -3.938 -5.985 16.275 1.00 86.50 118 VAL A CA 1
ATOM 932 C C . VAL A 1 118 ? -3.351 -4.722 15.644 1.00 86.50 118 VAL A C 1
ATOM 934 O O . VAL A 1 118 ? -2.842 -4.792 14.535 1.00 86.50 118 VAL A O 1
ATOM 937 N N . GLU A 1 119 ? -3.301 -3.608 16.381 1.00 86.62 119 GLU A N 1
ATOM 938 C CA . GLU A 1 119 ? -2.691 -2.362 15.894 1.00 86.62 119 GLU A CA 1
ATOM 939 C C . GLU A 1 119 ? -1.196 -2.527 15.560 1.00 86.62 119 GLU A C 1
ATOM 941 O O . GLU A 1 119 ? -0.705 -1.956 14.587 1.00 86.62 119 GLU A O 1
ATOM 946 N N . GLU A 1 120 ? -0.460 -3.311 16.352 1.00 88.44 120 GLU A N 1
ATOM 947 C CA . GLU A 1 120 ? 0.945 -3.636 16.095 1.00 88.44 120 GLU A CA 1
ATOM 948 C C . GLU A 1 120 ? 1.117 -4.470 14.820 1.00 88.44 120 GLU A C 1
ATOM 950 O O . GLU A 1 120 ? 1.959 -4.122 13.994 1.00 88.44 120 GLU A O 1
ATOM 955 N N . ILE A 1 121 ? 0.286 -5.498 14.617 1.00 87.19 121 ILE A N 1
ATOM 956 C CA . ILE A 1 121 ? 0.284 -6.321 13.396 1.00 87.19 121 ILE A CA 1
ATOM 957 C C . ILE A 1 121 ? -0.035 -5.458 12.171 1.00 87.19 121 ILE A C 1
ATOM 959 O O . ILE A 1 121 ? 0.738 -5.454 11.214 1.00 87.19 121 ILE A O 1
ATOM 963 N N . ASP A 1 122 ? -1.106 -4.663 12.221 1.00 86.38 122 ASP A N 1
ATOM 964 C CA . ASP A 1 122 ? -1.506 -3.777 11.120 1.00 86.38 122 ASP A CA 1
ATOM 965 C C . ASP A 1 122 ? -0.380 -2.786 10.771 1.00 86.38 122 ASP A C 1
ATOM 967 O O . ASP A 1 122 ? -0.095 -2.491 9.605 1.00 86.38 122 ASP A O 1
ATOM 971 N N . ARG A 1 123 ? 0.322 -2.288 11.795 1.00 81.81 123 ARG A N 1
ATOM 972 C CA . ARG A 1 123 ? 1.493 -1.420 11.644 1.00 81.81 123 ARG A CA 1
ATOM 973 C C . ARG A 1 123 ? 2.667 -2.139 10.988 1.00 81.81 123 ARG A C 1
ATOM 975 O O . ARG A 1 123 ? 3.339 -1.545 10.140 1.00 81.81 123 ARG A O 1
ATOM 982 N N . GLU A 1 124 ? 2.956 -3.367 11.393 1.00 85.12 124 GLU A N 1
ATOM 983 C CA . GLU A 1 124 ? 4.024 -4.171 10.804 1.00 85.12 124 GLU A CA 1
ATOM 984 C C . GLU A 1 124 ? 3.742 -4.489 9.333 1.00 85.12 124 GLU A C 1
ATOM 986 O O . GLU A 1 124 ? 4.634 -4.317 8.495 1.00 85.12 124 GLU A O 1
ATOM 991 N N . GLU A 1 125 ? 2.504 -4.859 9.002 1.00 86.44 125 GLU A N 1
ATOM 992 C CA . GLU A 1 125 ? 2.062 -5.117 7.631 1.00 86.44 125 GLU A CA 1
ATOM 993 C C . GLU A 1 125 ? 2.184 -3.867 6.753 1.00 86.44 125 GLU A C 1
ATOM 995 O O . GLU A 1 125 ? 2.803 -3.923 5.685 1.00 86.44 125 GLU A O 1
ATOM 1000 N N . ALA A 1 126 ? 1.716 -2.710 7.234 1.00 82.75 126 ALA A N 1
ATOM 1001 C CA . ALA A 1 126 ? 1.844 -1.443 6.514 1.00 82.75 126 ALA A CA 1
ATOM 1002 C C . ALA A 1 126 ? 3.317 -1.072 6.251 1.00 82.75 126 ALA A C 1
ATOM 1004 O O . ALA A 1 126 ? 3.691 -0.650 5.153 1.00 82.75 126 ALA A O 1
ATOM 1005 N N . VAL A 1 127 ? 4.199 -1.263 7.239 1.00 82.12 127 VAL A N 1
ATOM 1006 C CA . VAL A 1 127 ? 5.642 -1.026 7.068 1.00 82.12 127 VAL A CA 1
ATOM 1007 C C . VAL A 1 127 ? 6.256 -2.018 6.073 1.00 82.12 127 VAL A C 1
ATOM 1009 O O . VAL A 1 127 ? 7.127 -1.632 5.282 1.00 82.12 127 VAL A O 1
ATOM 1012 N N . ALA A 1 128 ? 5.834 -3.283 6.093 1.00 82.38 128 ALA A N 1
ATOM 1013 C CA . ALA A 1 128 ? 6.305 -4.306 5.165 1.00 82.38 128 ALA A CA 1
ATOM 1014 C C . ALA A 1 128 ? 5.885 -4.004 3.719 1.00 82.38 128 ALA A C 1
ATOM 1016 O O . ALA A 1 128 ? 6.713 -4.117 2.810 1.00 82.38 128 ALA A O 1
ATOM 1017 N N . GLU A 1 129 ? 4.650 -3.548 3.504 1.00 84.50 129 GLU A N 1
ATOM 1018 C CA . GLU A 1 129 ? 4.149 -3.137 2.192 1.00 84.50 129 GLU A CA 1
ATOM 1019 C C . GLU A 1 129 ? 4.961 -1.963 1.632 1.00 84.50 129 GLU A C 1
ATOM 1021 O O . GLU A 1 129 ? 5.497 -2.053 0.525 1.00 84.50 129 GLU A O 1
ATOM 1026 N N . LEU A 1 130 ? 5.190 -0.916 2.434 1.00 81.06 130 LEU A N 1
ATOM 1027 C CA . LEU A 1 130 ? 6.018 0.231 2.041 1.00 81.06 130 LEU A CA 1
ATOM 1028 C C . LEU A 1 130 ? 7.463 -0.171 1.695 1.00 81.06 130 LEU A C 1
ATOM 1030 O O . LEU A 1 130 ? 8.043 0.320 0.720 1.00 81.06 130 LEU A O 1
ATOM 1034 N N . LYS A 1 131 ? 8.064 -1.086 2.468 1.00 81.44 131 LYS A N 1
ATOM 1035 C CA . LYS A 1 131 ? 9.404 -1.624 2.175 1.00 81.44 131 LYS A CA 1
ATOM 1036 C C . LYS A 1 131 ? 9.419 -2.410 0.870 1.00 81.44 131 LYS A C 1
ATOM 1038 O O . LYS A 1 131 ? 10.346 -2.237 0.070 1.00 81.44 131 LYS A O 1
ATOM 1043 N N . ARG A 1 132 ? 8.410 -3.256 0.640 1.00 83.75 132 ARG A N 1
ATOM 1044 C CA . ARG A 1 132 ? 8.257 -4.016 -0.604 1.00 83.75 132 ARG A CA 1
ATOM 1045 C C . ARG A 1 132 ? 8.156 -3.051 -1.775 1.00 83.75 132 ARG A C 1
ATOM 1047 O O . ARG A 1 132 ? 8.889 -3.229 -2.748 1.00 83.75 132 ARG A O 1
ATOM 1054 N N . GLU A 1 133 ? 7.351 -1.996 -1.633 1.00 82.31 133 GLU A N 1
ATOM 1055 C CA . GLU A 1 133 ? 7.191 -0.952 -2.639 1.00 82.31 133 GLU A CA 1
ATOM 1056 C C . GLU A 1 133 ? 8.504 -0.274 -3.039 1.00 82.31 133 GLU A C 1
ATOM 1058 O O . GLU A 1 133 ? 8.825 -0.135 -4.222 1.00 82.31 133 GLU A O 1
ATOM 1063 N N . ALA A 1 134 ? 9.296 0.134 -2.050 1.00 81.31 134 ALA A N 1
ATOM 1064 C CA . ALA A 1 134 ? 10.584 0.765 -2.306 1.00 81.31 134 ALA A CA 1
ATOM 1065 C C . ALA A 1 134 ? 11.601 -0.211 -2.911 1.00 81.31 134 ALA A C 1
ATOM 1067 O O . ALA A 1 134 ? 12.382 0.170 -3.790 1.00 81.31 134 ALA A O 1
ATOM 1068 N N . THR A 1 135 ? 11.589 -1.467 -2.459 1.00 86.00 135 THR A N 1
ATOM 1069 C CA . THR A 1 135 ? 12.523 -2.497 -2.924 1.00 86.00 135 THR A CA 1
ATOM 1070 C C . THR A 1 135 ? 12.321 -2.773 -4.406 1.00 86.00 135 THR A C 1
ATOM 1072 O O . THR A 1 135 ? 13.280 -2.677 -5.168 1.00 86.00 135 THR A O 1
ATOM 1075 N N . TRP A 1 136 ? 11.082 -3.018 -4.846 1.00 87.25 136 TRP A N 1
ATOM 1076 C CA . TRP A 1 136 ? 10.834 -3.357 -6.249 1.00 87.25 136 TRP A CA 1
ATOM 1077 C C . TRP A 1 136 ? 11.132 -2.189 -7.200 1.00 87.25 136 TRP A C 1
ATOM 1079 O O . TRP A 1 136 ? 11.734 -2.403 -8.250 1.00 87.25 136 TRP A O 1
ATOM 1089 N N . ARG A 1 137 ? 10.803 -0.944 -6.814 1.00 87.19 137 ARG A N 1
ATOM 1090 C CA . ARG A 1 137 ? 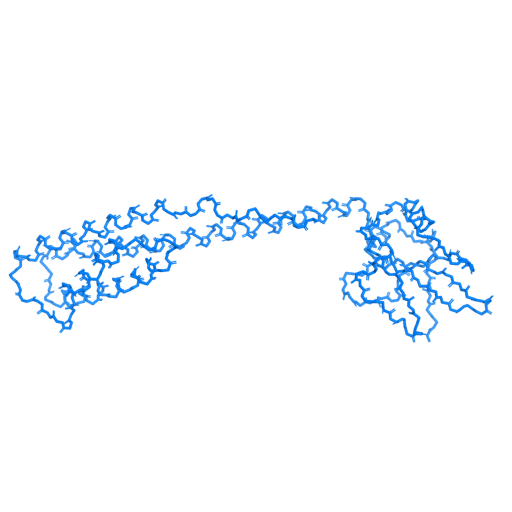11.146 0.270 -7.587 1.00 87.19 137 ARG A CA 1
ATOM 1091 C C . ARG A 1 137 ? 12.649 0.377 -7.816 1.00 87.19 137 ARG A C 1
ATOM 1093 O O . ARG A 1 137 ? 13.108 0.606 -8.934 1.00 87.19 137 ARG A O 1
ATOM 1100 N N . THR A 1 138 ? 13.404 0.174 -6.740 1.00 88.50 138 THR A N 1
ATOM 1101 C CA . THR A 1 138 ? 14.865 0.222 -6.753 1.00 88.50 138 THR A CA 1
ATOM 1102 C C . THR A 1 138 ? 15.434 -0.899 -7.624 1.00 88.50 138 THR A C 1
ATOM 1104 O O . THR A 1 138 ? 16.325 -0.645 -8.430 1.00 88.50 138 THR A O 1
ATOM 1107 N N . SER A 1 139 ? 14.903 -2.120 -7.514 1.00 90.69 139 SER A N 1
ATOM 1108 C CA . SER A 1 139 ? 15.324 -3.258 -8.337 1.00 90.69 139 SER A CA 1
ATOM 1109 C C . SER A 1 139 ? 15.116 -3.005 -9.830 1.00 90.69 139 SER A C 1
ATOM 1111 O O . SER A 1 139 ? 16.025 -3.273 -10.610 1.00 90.69 139 SER A O 1
ATOM 1113 N N . ILE A 1 140 ? 13.969 -2.444 -10.231 1.00 93.19 140 ILE A N 1
ATOM 1114 C CA . ILE A 1 140 ? 13.694 -2.111 -11.638 1.00 93.19 140 ILE A CA 1
ATOM 1115 C C . ILE A 1 140 ? 14.677 -1.056 -12.159 1.00 93.19 140 ILE A C 1
ATOM 1117 O O . ILE A 1 140 ? 15.252 -1.231 -13.232 1.00 93.19 140 ILE A O 1
ATOM 1121 N N . ALA A 1 141 ? 14.910 0.019 -11.400 1.00 91.94 141 ALA A N 1
ATOM 1122 C CA . ALA A 1 141 ? 15.847 1.066 -11.804 1.00 91.94 141 ALA A CA 1
ATOM 1123 C C . ALA A 1 141 ? 17.294 0.542 -11.910 1.00 91.94 141 ALA A C 1
ATOM 1125 O O . ALA A 1 141 ? 17.994 0.847 -12.873 1.00 91.94 141 ALA A O 1
ATOM 1126 N N . ILE A 1 142 ? 17.732 -0.304 -10.971 1.00 93.38 142 ILE A N 1
ATOM 1127 C CA . ILE A 1 142 ? 19.052 -0.951 -11.034 1.00 93.38 142 ILE A CA 1
ATOM 1128 C C . ILE A 1 142 ? 19.150 -1.880 -12.249 1.00 93.38 142 ILE A C 1
ATOM 1130 O O . ILE A 1 142 ? 20.163 -1.852 -12.943 1.00 93.38 142 ILE A O 1
ATOM 1134 N N . ALA A 1 143 ? 18.110 -2.664 -12.542 1.00 93.44 143 ALA A N 1
ATOM 1135 C CA . ALA A 1 143 ? 18.091 -3.540 -13.711 1.00 93.44 143 ALA A CA 1
ATOM 1136 C C . ALA A 1 143 ? 18.206 -2.747 -15.025 1.00 93.44 143 ALA A C 1
ATOM 1138 O O . ALA A 1 143 ? 18.974 -3.136 -15.902 1.00 93.44 143 ALA A O 1
ATOM 1139 N N . ALA A 1 144 ? 17.515 -1.607 -15.147 1.00 92.50 144 ALA A N 1
ATOM 1140 C CA . ALA A 1 144 ? 17.641 -0.717 -16.305 1.00 92.50 144 ALA A CA 1
ATOM 1141 C C . ALA A 1 144 ? 19.049 -0.114 -16.435 1.00 92.50 144 ALA A C 1
ATOM 1143 O O . ALA A 1 144 ? 19.619 -0.107 -17.525 1.00 92.50 144 ALA A O 1
ATOM 1144 N N . SER A 1 145 ? 19.639 0.329 -15.320 1.00 93.88 145 SER A N 1
ATOM 1145 C CA . SER A 1 145 ? 21.022 0.821 -15.283 1.00 93.88 145 SER A CA 1
ATOM 1146 C C . SER A 1 145 ? 22.019 -0.256 -15.734 1.00 93.88 145 SER A C 1
ATOM 1148 O O . SER A 1 145 ? 22.852 -0.011 -16.605 1.00 93.88 145 SER A O 1
ATOM 1150 N N . ALA A 1 146 ? 21.884 -1.481 -15.218 1.00 92.81 146 ALA A N 1
ATOM 1151 C CA . ALA A 1 146 ? 22.719 -2.614 -15.608 1.00 92.81 146 ALA A CA 1
ATOM 1152 C C . ALA A 1 146 ? 22.537 -2.996 -17.086 1.00 92.81 146 ALA A C 1
ATOM 1154 O O . ALA A 1 146 ? 23.521 -3.290 -17.761 1.00 92.81 146 ALA A O 1
ATOM 1155 N N . GLY A 1 147 ? 21.306 -2.954 -17.605 1.00 90.62 147 GLY A N 1
ATOM 1156 C CA . GLY A 1 147 ? 21.011 -3.215 -19.015 1.00 90.62 147 GLY A CA 1
ATOM 1157 C C . GLY A 1 147 ? 21.704 -2.230 -19.961 1.00 90.62 147 GLY A C 1
ATOM 1158 O O . GLY A 1 147 ? 22.287 -2.654 -20.960 1.00 90.62 147 GLY A O 1
ATOM 1159 N N . LEU A 1 148 ? 21.710 -0.939 -19.609 1.00 90.75 148 LEU A N 1
ATOM 1160 C CA . LEU A 1 148 ? 22.423 0.104 -20.355 1.00 90.75 148 LEU A CA 1
ATOM 1161 C C . LEU A 1 148 ? 23.943 -0.085 -20.312 1.00 90.75 148 LEU A C 1
ATOM 1163 O O . LEU A 1 148 ? 24.606 0.017 -21.339 1.00 90.75 148 LEU A O 1
ATOM 1167 N N . LEU A 1 149 ? 24.508 -0.436 -19.153 1.00 91.62 149 LEU A N 1
ATOM 1168 C CA . LEU A 1 149 ? 25.939 -0.746 -19.056 1.00 91.62 149 LEU A CA 1
ATOM 1169 C C . LEU A 1 149 ? 26.310 -2.006 -19.848 1.00 91.62 149 LEU A C 1
ATOM 1171 O O . LEU A 1 149 ? 27.362 -2.049 -20.481 1.00 91.62 149 LEU A O 1
ATOM 1175 N N . ALA A 1 150 ? 25.442 -3.019 -19.861 1.00 89.56 150 ALA A N 1
ATOM 1176 C CA . ALA A 1 150 ? 25.650 -4.221 -20.657 1.00 89.56 150 ALA A CA 1
ATOM 1177 C C . ALA A 1 150 ? 25.672 -3.914 -22.164 1.00 89.56 150 ALA A C 1
ATOM 1179 O O . ALA A 1 150 ? 26.413 -4.571 -22.892 1.00 89.56 150 ALA A O 1
ATOM 1180 N N . ALA A 1 151 ? 24.943 -2.893 -22.630 1.00 87.12 151 ALA A N 1
ATOM 1181 C CA . ALA A 1 151 ? 24.916 -2.464 -24.033 1.00 87.12 151 ALA A CA 1
ATOM 1182 C C . ALA A 1 151 ? 26.278 -1.991 -24.575 1.00 87.12 151 ALA A C 1
ATOM 1184 O O . ALA A 1 151 ? 26.503 -2.024 -25.789 1.00 87.12 151 ALA A O 1
ATOM 1185 N N . LEU A 1 152 ? 27.198 -1.606 -23.680 1.00 87.75 152 LEU A N 1
ATOM 1186 C CA . LEU A 1 152 ? 28.569 -1.204 -24.013 1.00 87.75 152 LEU A CA 1
ATOM 1187 C C . LEU A 1 152 ? 29.417 -2.367 -24.545 1.00 87.75 152 LEU A C 1
ATOM 1189 O O . LEU A 1 152 ? 30.417 -2.148 -25.237 1.00 87.75 152 LEU A O 1
ATOM 1193 N N . LEU A 1 153 ? 29.025 -3.606 -24.247 1.00 88.44 153 LEU A N 1
ATOM 1194 C CA . LEU A 1 153 ? 29.649 -4.803 -24.800 1.00 88.44 153 LEU A CA 1
ATOM 1195 C C . LEU A 1 153 ? 29.192 -5.023 -26.256 1.00 88.44 153 LEU A C 1
ATOM 1197 O O . LEU A 1 153 ? 28.187 -4.476 -26.710 1.00 88.44 153 LEU A O 1
ATOM 1201 N N . ASN A 1 154 ? 29.946 -5.811 -27.025 1.00 83.69 154 ASN A N 1
ATOM 1202 C CA . ASN A 1 154 ? 29.571 -6.162 -28.399 1.00 83.69 154 ASN A CA 1
ATOM 1203 C C . ASN A 1 154 ? 28.520 -7.279 -28.393 1.00 83.69 154 ASN A C 1
ATOM 1205 O O . ASN A 1 154 ? 28.863 -8.460 -28.395 1.00 83.69 154 ASN A O 1
ATOM 1209 N N . TRP A 1 155 ? 27.243 -6.896 -28.389 1.00 86.44 155 TRP A N 1
ATOM 1210 C CA . TRP A 1 155 ? 26.119 -7.829 -28.473 1.00 86.44 155 TRP A CA 1
ATOM 1211 C C . TRP A 1 155 ? 25.579 -7.970 -29.905 1.00 86.44 155 TRP A C 1
ATOM 1213 O O . TRP A 1 155 ? 25.741 -7.062 -30.725 1.00 86.44 155 TRP A O 1
ATOM 1223 N N . PRO A 1 156 ? 24.892 -9.084 -30.228 1.00 87.81 156 PRO A N 1
ATOM 1224 C CA . PRO A 1 156 ? 24.188 -9.242 -31.498 1.00 87.81 156 PRO A CA 1
ATOM 1225 C C . PRO A 1 156 ? 23.132 -8.149 -31.711 1.00 87.81 156 PRO A C 1
ATOM 1227 O O . PRO A 1 156 ? 22.489 -7.709 -30.759 1.00 87.81 156 PRO A O 1
ATOM 1230 N N . ALA A 1 157 ? 22.879 -7.767 -32.967 1.00 79.25 157 ALA A N 1
ATOM 1231 C CA . ALA A 1 157 ? 21.982 -6.657 -33.316 1.00 79.25 157 ALA A CA 1
ATOM 1232 C C . ALA A 1 157 ? 20.581 -6.740 -32.666 1.00 79.25 157 ALA A C 1
ATOM 1234 O O . ALA A 1 157 ? 20.022 -5.719 -32.267 1.00 79.25 157 ALA A O 1
ATOM 1235 N N . GLY A 1 158 ? 20.033 -7.950 -32.495 1.00 82.19 158 GLY A N 1
ATOM 1236 C CA . GLY A 1 158 ? 18.725 -8.165 -31.863 1.00 82.19 158 GLY A CA 1
ATOM 1237 C C . GLY A 1 158 ? 18.650 -7.758 -30.383 1.00 82.19 158 GLY A C 1
ATOM 1238 O O . GLY A 1 158 ? 17.575 -7.390 -29.910 1.00 82.19 158 GLY A O 1
ATOM 1239 N N . TYR A 1 159 ? 19.779 -7.753 -29.665 1.00 85.88 159 TYR A N 1
ATOM 1240 C CA . TYR A 1 159 ? 19.839 -7.347 -28.256 1.00 85.88 159 TYR A CA 1
ATOM 1241 C C . TYR A 1 159 ? 19.424 -5.882 -28.071 1.00 85.88 159 TYR A C 1
ATOM 1243 O O . TYR A 1 159 ? 18.645 -5.560 -27.176 1.00 85.88 159 TYR A O 1
ATOM 1251 N N . TYR A 1 160 ? 19.878 -4.995 -28.960 1.00 83.69 160 TYR A N 1
ATOM 1252 C CA . TYR A 1 160 ? 19.604 -3.559 -28.868 1.00 83.69 160 TYR A CA 1
ATOM 1253 C C . TYR A 1 160 ? 18.115 -3.228 -29.051 1.00 83.69 160 TYR A C 1
ATOM 1255 O O . TYR A 1 160 ? 17.606 -2.309 -28.410 1.00 83.69 160 TYR A O 1
ATOM 1263 N N . GLY A 1 161 ? 17.394 -3.999 -29.873 1.00 87.56 161 GLY A N 1
ATOM 1264 C CA . GLY A 1 161 ? 15.942 -3.861 -30.021 1.00 87.56 161 GLY A CA 1
ATOM 1265 C C . GLY A 1 161 ? 15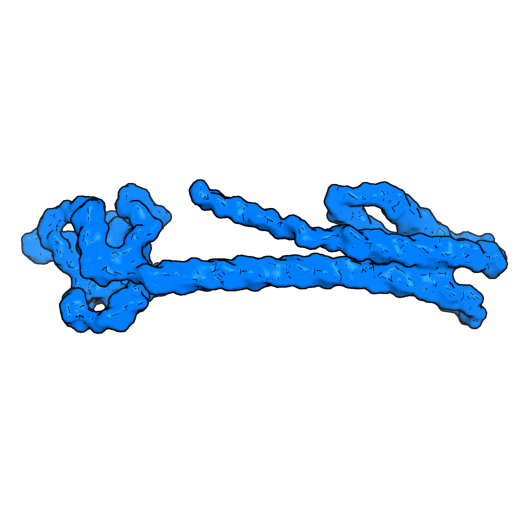.187 -4.252 -28.747 1.00 87.56 161 GLY A C 1
ATOM 1266 O O . GLY A 1 161 ? 14.333 -3.499 -28.276 1.00 87.56 161 GLY A O 1
ATOM 1267 N N . LEU A 1 162 ? 15.549 -5.393 -28.148 1.00 89.75 162 LEU A N 1
ATOM 1268 C CA . LEU A 1 162 ? 14.952 -5.859 -26.894 1.00 89.75 162 LEU A CA 1
ATOM 1269 C C . LEU A 1 162 ? 15.247 -4.900 -25.733 1.00 89.75 162 LEU A C 1
ATOM 1271 O O . LEU A 1 162 ? 14.350 -4.578 -24.956 1.00 89.75 162 LEU A O 1
ATOM 1275 N N . MET A 1 163 ? 16.483 -4.409 -25.638 1.00 88.56 163 MET A N 1
ATOM 1276 C CA . MET A 1 163 ? 16.894 -3.450 -24.614 1.00 88.56 163 MET A CA 1
ATOM 1277 C C . MET A 1 163 ? 16.075 -2.156 -24.692 1.00 88.56 163 MET A C 1
ATOM 1279 O O . MET A 1 163 ? 15.582 -1.683 -23.672 1.00 88.56 163 MET A O 1
ATOM 1283 N N . ARG A 1 164 ? 15.878 -1.603 -25.896 1.00 91.38 164 ARG A N 1
ATOM 1284 C CA . ARG A 1 164 ? 15.047 -0.405 -26.110 1.00 91.38 164 ARG A CA 1
ATOM 1285 C C . ARG A 1 164 ? 13.606 -0.616 -25.648 1.00 91.38 164 ARG A C 1
ATOM 1287 O O . ARG A 1 164 ? 13.057 0.232 -24.950 1.00 91.38 164 ARG A O 1
ATOM 1294 N N . LEU A 1 165 ? 13.012 -1.768 -25.965 1.00 92.00 165 LEU A N 1
ATOM 1295 C CA . LEU A 1 165 ? 11.675 -2.116 -25.478 1.00 92.00 165 LEU A CA 1
ATOM 1296 C C . LEU A 1 165 ? 11.635 -2.215 -23.946 1.00 92.00 165 LEU A C 1
ATOM 1298 O O . LEU A 1 165 ? 10.736 -1.660 -23.314 1.00 92.00 165 LEU A O 1
ATOM 1302 N N . MET A 1 166 ? 12.622 -2.880 -23.344 1.00 92.75 166 MET A N 1
ATOM 1303 C CA . MET A 1 166 ? 12.726 -3.025 -21.891 1.00 92.75 166 MET A CA 1
ATOM 1304 C C . MET A 1 166 ? 12.882 -1.667 -21.188 1.00 92.75 166 MET A C 1
ATOM 1306 O O . MET A 1 166 ? 12.216 -1.419 -20.180 1.00 92.75 166 MET A O 1
ATOM 1310 N N . LEU A 1 167 ? 13.687 -0.758 -21.742 1.00 93.00 167 LEU A N 1
ATOM 1311 C CA . LEU A 1 167 ? 13.854 0.600 -21.223 1.00 93.00 167 LEU A CA 1
ATOM 1312 C C . LEU A 1 167 ? 12.585 1.434 -21.363 1.00 93.00 167 LEU A C 1
ATOM 1314 O O . LEU A 1 167 ? 12.202 2.097 -20.403 1.00 93.00 167 LEU A O 1
ATOM 1318 N N . LEU A 1 168 ? 11.891 1.355 -22.502 1.00 94.25 168 LEU A N 1
ATOM 1319 C CA . LEU A 1 168 ? 10.611 2.034 -22.694 1.00 94.25 168 LEU A CA 1
ATOM 1320 C C . LEU A 1 168 ? 9.594 1.599 -21.627 1.00 94.25 168 LEU A C 1
ATOM 1322 O O . LEU A 1 168 ? 9.017 2.445 -20.943 1.00 94.25 168 LEU A O 1
ATOM 1326 N N . VAL A 1 169 ? 9.411 0.286 -21.445 1.00 94.31 169 VAL A N 1
ATOM 1327 C CA . VAL A 1 169 ? 8.503 -0.267 -20.425 1.00 94.31 169 VAL A CA 1
ATOM 1328 C C . VAL A 1 169 ? 8.917 0.192 -19.027 1.00 94.31 169 VAL A C 1
ATOM 1330 O O . VAL A 1 169 ? 8.074 0.626 -18.242 1.00 94.31 169 VAL A O 1
ATOM 1333 N N . THR A 1 170 ? 10.217 0.163 -18.729 1.00 93.62 170 THR A N 1
ATOM 1334 C CA . THR A 1 170 ? 10.752 0.611 -17.439 1.00 93.62 170 THR A CA 1
ATOM 1335 C C . THR A 1 170 ? 10.458 2.090 -17.187 1.00 93.62 170 THR A C 1
ATOM 1337 O O . THR A 1 170 ? 9.992 2.440 -16.103 1.00 93.62 170 THR A O 1
ATOM 1340 N N . CYS A 1 171 ? 10.656 2.957 -18.183 1.00 93.88 171 CYS A N 1
ATOM 1341 C CA . CYS A 1 171 ? 10.348 4.380 -18.074 1.00 93.88 171 CYS A CA 1
ATOM 1342 C C . CYS A 1 171 ? 8.862 4.638 -17.822 1.00 93.88 171 CYS A C 1
ATOM 1344 O O . CYS A 1 171 ? 8.530 5.470 -16.981 1.00 93.88 171 CYS A O 1
ATOM 1346 N N . VAL A 1 172 ? 7.969 3.914 -18.504 1.00 93.56 172 VAL A N 1
ATOM 1347 C CA . VAL A 1 172 ? 6.516 4.040 -18.302 1.00 93.56 172 VAL A CA 1
ATOM 1348 C C . VAL A 1 172 ? 6.129 3.610 -16.887 1.00 93.56 172 VAL A C 1
ATOM 1350 O O . VAL A 1 172 ? 5.463 4.364 -16.177 1.00 93.56 172 VAL A O 1
ATOM 1353 N N . VAL A 1 173 ? 6.585 2.433 -16.445 1.00 92.44 173 VAL A N 1
ATOM 1354 C CA . VAL A 1 173 ? 6.290 1.908 -15.102 1.00 92.44 173 VAL A CA 1
ATOM 1355 C C . VAL A 1 173 ? 6.808 2.858 -14.023 1.00 92.44 173 VAL A C 1
ATOM 1357 O O . VAL A 1 173 ? 6.047 3.262 -13.143 1.00 92.44 173 VAL A O 1
ATOM 1360 N N . LEU A 1 174 ? 8.076 3.271 -14.099 1.00 90.75 174 LEU A N 1
ATOM 1361 C CA . LEU A 1 174 ? 8.659 4.203 -13.132 1.00 90.75 174 LEU A CA 1
ATOM 1362 C C . LEU A 1 174 ? 8.004 5.588 -13.206 1.00 90.75 174 LEU A C 1
ATOM 1364 O O . LEU A 1 174 ? 7.802 6.210 -12.167 1.00 90.75 174 LEU A O 1
ATOM 1368 N N . GLY A 1 175 ? 7.608 6.051 -14.392 1.00 90.31 175 GLY A N 1
ATOM 1369 C CA . GLY A 1 175 ? 6.918 7.327 -14.584 1.00 90.31 175 GLY A CA 1
ATOM 1370 C C . GLY A 1 175 ? 5.569 7.375 -13.868 1.00 90.31 175 GLY A C 1
ATOM 1371 O O . GLY A 1 175 ? 5.293 8.332 -13.145 1.00 90.31 175 GLY A O 1
ATOM 1372 N N . VAL A 1 176 ? 4.766 6.310 -13.982 1.00 88.75 176 VAL A N 1
ATOM 1373 C CA . VAL A 1 176 ? 3.492 6.182 -13.251 1.00 88.75 176 VAL A CA 1
ATOM 1374 C C . VAL A 1 176 ? 3.719 6.208 -11.737 1.00 88.75 176 VAL A C 1
ATOM 1376 O O . VAL A 1 176 ? 2.974 6.864 -11.010 1.00 88.75 176 VAL A O 1
ATOM 1379 N N . LEU A 1 177 ? 4.763 5.540 -11.241 1.00 85.12 177 LEU A N 1
ATOM 1380 C CA . LEU A 1 177 ? 5.074 5.504 -9.806 1.00 85.12 177 LEU A CA 1
ATOM 1381 C C . LEU A 1 177 ? 5.562 6.846 -9.272 1.00 85.12 177 LEU A C 1
ATOM 1383 O O . LEU A 1 177 ? 5.172 7.253 -8.181 1.00 85.12 177 LEU A O 1
ATOM 1387 N N . VAL A 1 178 ? 6.408 7.532 -10.039 1.00 85.06 178 VAL A N 1
ATOM 1388 C CA . VAL A 1 178 ? 6.893 8.875 -9.715 1.00 85.06 178 VAL A CA 1
ATOM 1389 C C . VAL A 1 178 ? 5.729 9.866 -9.690 1.00 85.06 178 VAL A C 1
ATOM 1391 O O . VAL A 1 178 ? 5.674 10.702 -8.792 1.00 85.06 178 VAL A O 1
ATOM 1394 N N . HIS A 1 179 ? 4.771 9.735 -10.612 1.00 83.31 179 HIS A N 1
ATOM 1395 C CA . HIS A 1 179 ? 3.568 10.566 -10.644 1.00 83.31 179 HIS A CA 1
ATOM 1396 C C . HIS A 1 179 ? 2.643 10.330 -9.439 1.00 83.31 179 HIS A C 1
ATOM 1398 O O . HIS A 1 179 ? 2.064 11.277 -8.917 1.00 83.31 179 HIS A O 1
ATOM 1404 N N . ARG A 1 180 ? 2.536 9.082 -8.961 1.00 81.00 180 ARG A N 1
ATOM 1405 C CA . ARG A 1 180 ? 1.753 8.725 -7.762 1.00 81.00 180 ARG A CA 1
ATOM 1406 C C . ARG A 1 180 ? 2.418 9.126 -6.441 1.00 81.00 180 ARG A C 1
ATOM 1408 O O . ARG A 1 180 ? 1.773 9.061 -5.398 1.00 81.00 180 ARG A O 1
ATOM 1415 N N . ALA A 1 181 ? 3.694 9.509 -6.447 1.00 76.75 181 ALA A N 1
ATOM 1416 C CA . ALA A 1 181 ? 4.357 9.980 -5.239 1.00 76.75 181 ALA A CA 1
ATOM 1417 C C . ALA A 1 181 ? 3.766 11.333 -4.796 1.00 76.75 181 ALA A C 1
ATOM 1419 O O . ALA A 1 181 ? 3.593 12.237 -5.609 1.00 76.75 181 ALA A O 1
ATOM 1420 N N . THR A 1 182 ? 3.516 11.492 -3.492 1.00 65.25 182 THR A N 1
ATOM 1421 C CA . THR A 1 182 ? 2.838 12.658 -2.880 1.00 65.25 182 THR A CA 1
ATOM 1422 C C . THR A 1 182 ? 3.436 14.021 -3.238 1.00 65.25 182 THR A C 1
ATOM 1424 O O . THR A 1 182 ? 2.731 15.023 -3.237 1.00 65.25 182 THR A O 1
ATOM 1427 N N . ALA A 1 183 ? 4.722 14.066 -3.578 1.00 67.94 183 ALA A N 1
ATOM 1428 C CA . ALA A 1 183 ? 5.369 15.228 -4.168 1.00 67.94 183 ALA A CA 1
ATOM 1429 C C . ALA A 1 183 ? 6.044 14.791 -5.465 1.00 67.94 183 ALA A C 1
ATOM 1431 O O . ALA A 1 183 ? 7.201 14.349 -5.418 1.00 67.94 183 ALA A O 1
ATOM 1432 N N . CYS A 1 184 ? 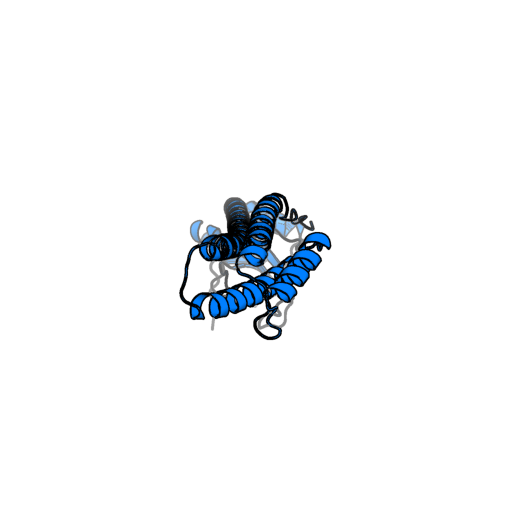5.306 14.888 -6.581 1.00 66.75 184 CYS A N 1
ATOM 1433 C CA . CYS A 1 184 ? 5.796 14.560 -7.916 1.00 66.75 184 CYS A CA 1
ATOM 1434 C C . CYS A 1 184 ? 7.064 15.385 -8.200 1.00 66.75 184 CYS A C 1
ATOM 1436 O O . CYS A 1 184 ? 7.011 16.610 -8.348 1.00 66.75 184 CYS A O 1
ATOM 1438 N N . PRO A 1 185 ? 8.233 14.743 -8.231 1.00 78.88 185 PRO A N 1
ATOM 1439 C CA . PRO A 1 185 ? 9.485 15.410 -8.511 1.00 78.88 185 PRO A CA 1
ATOM 1440 C C . PRO A 1 185 ? 9.604 15.591 -10.026 1.00 78.88 185 PRO A C 1
ATOM 1442 O O . PRO A 1 185 ? 10.107 14.719 -10.736 1.00 78.88 185 PRO A O 1
ATOM 1445 N N . TRP A 1 186 ? 9.152 16.744 -10.514 1.00 84.50 186 TRP A N 1
ATOM 1446 C CA . TRP A 1 186 ? 9.205 17.122 -11.929 1.00 84.50 186 TRP A CA 1
ATOM 1447 C C . TRP A 1 186 ? 10.522 16.750 -12.645 1.00 84.50 186 TRP A C 1
ATOM 1449 O O . TRP A 1 186 ? 10.430 16.200 -13.743 1.00 84.50 186 TRP A O 1
ATOM 1459 N N . PRO A 1 187 ? 11.729 16.924 -12.054 1.00 89.00 187 PRO A N 1
ATOM 1460 C CA . PRO A 1 187 ? 12.979 16.537 -12.716 1.00 89.00 187 PRO A CA 1
ATOM 1461 C C . PRO A 1 187 ? 13.072 15.046 -13.074 1.00 89.00 187 PRO A C 1
ATOM 1463 O O . PRO A 1 187 ? 13.552 14.705 -14.152 1.00 89.00 187 PRO A O 1
ATOM 1466 N N . TRP A 1 188 ? 12.585 14.148 -12.210 1.00 90.12 188 TRP A N 1
ATOM 1467 C CA . TRP A 1 188 ? 12.632 12.705 -12.474 1.00 90.12 188 TRP A CA 1
ATOM 1468 C C . TRP A 1 188 ? 11.617 12.296 -13.537 1.00 90.12 188 TRP A C 1
ATOM 1470 O O . TRP A 1 188 ? 11.928 11.465 -14.385 1.00 90.12 188 TRP A O 1
ATOM 1480 N N . PHE A 1 189 ? 10.429 12.906 -13.525 1.00 89.44 189 PHE A N 1
ATOM 1481 C CA . PHE A 1 189 ? 9.414 12.657 -14.546 1.00 89.44 189 PHE A CA 1
ATOM 1482 C C . PHE A 1 189 ? 9.897 13.098 -15.937 1.00 89.44 189 PHE A C 1
ATOM 1484 O O . PHE A 1 189 ? 9.830 12.316 -16.884 1.00 89.44 189 PHE A O 1
ATOM 1491 N N . PHE A 1 190 ? 10.465 14.304 -16.050 1.00 91.75 190 PHE A N 1
ATOM 1492 C CA . PHE A 1 190 ? 11.054 14.782 -17.305 1.00 91.75 190 PHE A CA 1
ATOM 1493 C C . PHE A 1 190 ? 12.239 13.926 -17.760 1.00 91.75 190 PHE A C 1
ATOM 1495 O O . PHE A 1 190 ? 12.331 13.604 -18.943 1.00 91.75 190 PHE A O 1
ATOM 1502 N N . GLY A 1 191 ? 13.113 13.509 -16.839 1.00 93.00 191 GLY A N 1
ATOM 1503 C CA . GLY A 1 191 ? 14.223 12.612 -17.164 1.00 93.00 191 GLY A CA 1
ATOM 1504 C C . GLY A 1 191 ? 13.749 11.265 -17.717 1.00 93.00 191 GLY A C 1
ATOM 1505 O O . GLY A 1 191 ? 14.247 10.815 -18.744 1.00 93.00 191 GLY A O 1
ATOM 1506 N N . LEU A 1 192 ? 12.726 10.657 -17.105 1.00 93.44 192 LEU A N 1
ATOM 1507 C CA . LEU A 1 192 ? 12.129 9.409 -17.594 1.00 93.44 192 LEU A CA 1
ATOM 1508 C C . LEU A 1 192 ? 11.478 9.579 -18.971 1.00 93.44 192 LEU A C 1
ATOM 1510 O O . LEU A 1 192 ? 11.629 8.705 -19.822 1.00 93.44 192 LEU A O 1
ATOM 1514 N N . ALA A 1 193 ? 10.796 10.702 -19.214 1.00 93.00 193 ALA A N 1
ATOM 1515 C CA . ALA A 1 193 ? 10.216 11.010 -20.520 1.00 93.00 193 ALA A CA 1
ATOM 1516 C C . ALA A 1 193 ? 11.295 11.187 -21.603 1.00 93.00 193 ALA A C 1
ATOM 1518 O O . ALA A 1 193 ? 11.149 10.668 -22.709 1.00 93.00 193 ALA A O 1
ATOM 1519 N N . LEU A 1 194 ? 12.403 11.860 -21.276 1.00 93.62 194 LEU A N 1
ATOM 1520 C CA . LEU A 1 194 ? 13.532 12.037 -22.188 1.00 93.62 194 LEU A CA 1
ATOM 1521 C C . LEU A 1 194 ? 14.193 10.696 -22.535 1.00 93.62 194 LEU A C 1
ATOM 1523 O O . LEU A 1 194 ? 14.429 10.413 -23.707 1.00 93.62 194 LEU A O 1
ATOM 1527 N N . VAL A 1 195 ? 14.435 9.840 -21.539 1.00 92.69 195 VAL A N 1
ATOM 1528 C CA . VAL A 1 195 ? 14.978 8.489 -21.759 1.00 92.69 195 VAL A CA 1
ATOM 1529 C C . VAL A 1 195 ? 14.001 7.639 -22.580 1.00 92.69 195 VAL A C 1
ATOM 1531 O O . VAL A 1 195 ? 14.406 6.980 -23.534 1.00 92.69 195 VAL A O 1
ATOM 1534 N N . ALA A 1 196 ? 12.702 7.685 -22.277 1.00 93.25 196 ALA A N 1
ATOM 1535 C CA . ALA A 1 196 ? 11.689 6.976 -23.060 1.00 93.25 196 ALA A CA 1
ATOM 1536 C C . ALA A 1 196 ? 11.683 7.403 -24.536 1.00 93.25 196 ALA A C 1
ATOM 1538 O O . ALA A 1 196 ? 11.447 6.567 -25.403 1.00 93.25 196 ALA A O 1
ATOM 1539 N N . LEU A 1 197 ? 11.956 8.681 -24.818 1.00 93.12 197 LEU A N 1
ATOM 1540 C CA . LEU A 1 197 ? 12.021 9.214 -26.175 1.00 93.12 197 LEU A CA 1
ATOM 1541 C C . LEU A 1 197 ? 13.299 8.783 -26.907 1.00 93.12 197 LEU A C 1
ATOM 1543 O O . LEU A 1 197 ? 13.216 8.330 -28.045 1.00 93.12 197 LEU A O 1
ATOM 1547 N N . ILE A 1 198 ? 14.464 8.887 -26.258 1.00 91.69 198 ILE A N 1
ATOM 1548 C CA . ILE A 1 198 ? 15.767 8.554 -26.862 1.00 91.69 198 ILE A CA 1
ATOM 1549 C C . ILE A 1 198 ? 15.874 7.053 -27.169 1.00 91.69 198 ILE A C 1
ATOM 1551 O O . ILE A 1 198 ? 16.321 6.674 -28.251 1.00 91.69 198 ILE A O 1
ATOM 1555 N N . TRP A 1 199 ? 15.440 6.187 -26.247 1.00 91.00 199 TRP A N 1
ATOM 1556 C CA . TRP A 1 199 ? 15.499 4.728 -26.410 1.00 91.00 199 TRP A CA 1
ATOM 1557 C C . TRP A 1 199 ? 14.189 4.127 -26.948 1.00 91.00 199 TRP A C 1
ATOM 1559 O O . TRP A 1 199 ? 13.951 2.931 -26.790 1.00 91.00 199 TRP A O 1
ATOM 1569 N N . ASN A 1 200 ? 13.339 4.920 -27.609 1.00 92.56 200 ASN A N 1
ATOM 1570 C CA . ASN A 1 200 ? 12.074 4.430 -28.152 1.00 92.56 200 ASN A CA 1
ATOM 1571 C C . ASN A 1 200 ? 12.305 3.465 -29.340 1.00 92.56 200 ASN A C 1
ATOM 1573 O O . ASN A 1 200 ? 12.885 3.871 -30.350 1.00 92.56 200 ASN A O 1
ATOM 1577 N N . PRO A 1 201 ? 11.827 2.206 -29.293 1.00 88.69 201 PRO A N 1
ATOM 1578 C CA . PRO A 1 201 ? 11.924 1.289 -30.429 1.00 88.69 201 PRO A CA 1
ATOM 1579 C C . PRO A 1 201 ? 11.072 1.712 -31.638 1.00 88.69 201 PRO A C 1
ATOM 1581 O O . PRO A 1 201 ? 11.394 1.325 -32.757 1.00 88.69 201 PRO A O 1
ATOM 1584 N N . VAL A 1 202 ? 10.005 2.497 -31.435 1.00 89.06 202 VAL A N 1
ATOM 1585 C CA . VAL A 1 202 ? 9.077 2.928 -32.500 1.00 89.06 202 VAL A CA 1
ATOM 1586 C C . VAL A 1 202 ? 9.680 4.035 -33.364 1.00 89.06 202 VAL A C 1
ATOM 1588 O O . VAL A 1 202 ? 9.453 4.072 -34.570 1.00 89.06 202 VAL A O 1
ATOM 1591 N N . VAL A 1 203 ? 10.471 4.924 -32.757 1.00 86.12 203 VAL A N 1
ATOM 1592 C CA . VAL A 1 203 ? 11.153 6.027 -33.447 1.00 86.12 203 VAL A CA 1
ATOM 1593 C C . VAL A 1 203 ? 12.662 5.833 -33.280 1.00 86.12 203 VAL A C 1
ATOM 1595 O O . VAL A 1 203 ? 13.274 6.465 -32.418 1.00 86.12 203 VAL A O 1
ATOM 1598 N N . PRO A 1 204 ? 13.279 4.912 -34.045 1.00 80.31 204 PRO A N 1
ATOM 1599 C CA . PRO A 1 204 ? 14.690 4.606 -33.888 1.00 80.31 204 PRO A CA 1
ATOM 1600 C C . PRO A 1 204 ? 15.549 5.792 -34.332 1.00 80.31 204 PRO A C 1
ATOM 1602 O O . PRO A 1 204 ? 15.522 6.206 -35.490 1.00 80.31 204 PRO A O 1
ATOM 1605 N N . ILE A 1 205 ? 16.366 6.299 -33.410 1.00 87.31 205 ILE A N 1
ATOM 1606 C CA . ILE A 1 205 ? 17.423 7.259 -33.725 1.00 87.31 205 ILE A CA 1
ATOM 1607 C C . ILE A 1 205 ? 18.614 6.481 -34.299 1.00 87.31 205 ILE A C 1
ATOM 1609 O O . ILE A 1 205 ? 19.129 5.545 -33.676 1.00 87.31 205 ILE A O 1
ATOM 1613 N N . TRP A 1 206 ? 19.040 6.848 -35.507 1.00 83.94 206 TRP A N 1
ATOM 1614 C CA . TRP A 1 206 ? 20.204 6.264 -36.169 1.00 83.94 206 TRP A CA 1
ATOM 1615 C C . TRP A 1 206 ? 21.444 7.070 -35.787 1.00 83.94 206 TRP A C 1
ATOM 1617 O O . TRP A 1 206 ? 21.607 8.217 -36.192 1.00 83.94 206 TRP A O 1
ATOM 1627 N N . MET A 1 207 ? 22.307 6.471 -34.974 1.00 85.75 207 MET A N 1
ATOM 1628 C CA . MET A 1 207 ? 23.560 7.058 -34.499 1.00 85.75 207 MET A CA 1
ATOM 1629 C C . MET A 1 207 ? 24.659 5.999 -34.554 1.00 85.75 207 MET A C 1
ATOM 1631 O O . MET A 1 207 ? 24.374 4.803 -34.451 1.00 85.75 207 MET A O 1
ATOM 1635 N N . SER A 1 208 ? 25.911 6.432 -34.721 1.00 87.88 208 SER A N 1
ATOM 1636 C CA . SER A 1 208 ? 27.061 5.529 -34.651 1.00 87.88 208 SER A CA 1
ATOM 1637 C C . SER A 1 208 ? 27.180 4.921 -33.250 1.00 87.88 208 SER A C 1
ATOM 1639 O O . SER A 1 208 ? 26.753 5.514 -32.257 1.00 87.88 208 SER A O 1
ATOM 1641 N N . ARG A 1 209 ? 27.786 3.733 -33.151 1.00 83.00 209 ARG A N 1
ATOM 1642 C CA . ARG A 1 209 ? 28.017 3.054 -31.863 1.00 83.00 209 ARG A CA 1
ATOM 1643 C C . ARG A 1 209 ? 28.765 3.949 -30.869 1.00 83.00 209 ARG A C 1
ATOM 1645 O O . ARG A 1 209 ? 28.438 3.966 -29.690 1.00 83.00 209 ARG A O 1
ATOM 1652 N N . GLU A 1 210 ? 29.727 4.722 -31.361 1.00 88.94 210 GLU A N 1
ATOM 1653 C CA . GLU A 1 210 ? 30.524 5.667 -30.573 1.00 88.94 210 GLU A CA 1
ATOM 1654 C C . GLU A 1 210 ? 29.677 6.790 -29.962 1.00 88.94 210 GLU A C 1
ATOM 1656 O O . GLU A 1 210 ? 29.927 7.189 -28.829 1.00 88.94 210 GLU A O 1
ATOM 1661 N N . ALA A 1 211 ? 28.641 7.252 -30.670 1.00 90.38 211 ALA A N 1
ATOM 1662 C CA . ALA A 1 211 ? 27.706 8.255 -30.163 1.00 90.38 211 ALA A CA 1
ATOM 1663 C C . ALA A 1 211 ? 26.686 7.676 -29.162 1.00 90.38 211 ALA A C 1
ATOM 1665 O O . ALA A 1 211 ? 26.203 8.405 -28.298 1.00 90.38 211 ALA A O 1
ATOM 1666 N N . TRP A 1 212 ? 26.383 6.373 -29.232 1.00 90.19 212 TRP A N 1
ATOM 1667 C CA . TRP A 1 212 ? 25.495 5.695 -28.275 1.00 90.19 212 TRP A CA 1
ATOM 1668 C C . TRP A 1 212 ? 26.141 5.455 -26.910 1.00 90.19 212 TRP A C 1
ATOM 1670 O O . TRP A 1 212 ? 25.468 5.600 -25.896 1.00 90.19 212 TRP A O 1
ATOM 1680 N N . ILE A 1 213 ? 27.445 5.171 -26.863 1.00 90.88 213 ILE A N 1
ATOM 1681 C CA . ILE A 1 213 ? 28.187 4.936 -25.611 1.00 90.88 213 ILE A CA 1
ATOM 1682 C C . ILE A 1 213 ? 27.957 6.036 -24.553 1.00 90.88 213 ILE A C 1
ATOM 1684 O O . ILE A 1 213 ? 27.565 5.696 -23.434 1.00 90.88 213 ILE A O 1
ATOM 1688 N N . PRO A 1 214 ? 28.164 7.340 -24.839 1.00 93.31 214 PRO A N 1
ATOM 1689 C CA . PRO A 1 214 ? 27.948 8.382 -23.838 1.00 93.31 214 PRO A CA 1
ATOM 1690 C C . PRO A 1 214 ? 26.477 8.504 -23.419 1.00 93.31 214 PRO A C 1
ATOM 1692 O O . PRO A 1 214 ? 26.210 8.807 -22.256 1.00 93.31 214 PRO A O 1
ATOM 1695 N N . LEU A 1 215 ? 25.525 8.236 -24.322 1.00 92.56 215 LEU A N 1
ATOM 1696 C CA . LEU A 1 215 ? 24.098 8.219 -23.991 1.00 92.56 215 LEU A CA 1
ATOM 1697 C C . LEU A 1 215 ? 23.764 7.062 -23.048 1.00 92.56 215 LEU A C 1
ATOM 1699 O O . LEU A 1 215 ? 23.107 7.285 -22.033 1.00 92.56 215 LEU A O 1
ATOM 1703 N N . ASP A 1 216 ? 24.242 5.851 -23.338 1.00 92.06 216 ASP A N 1
ATOM 1704 C CA . ASP A 1 216 ? 23.991 4.670 -22.508 1.00 92.06 216 ASP A CA 1
ATOM 1705 C C . ASP A 1 216 ? 24.587 4.847 -21.104 1.00 92.06 216 ASP A C 1
ATOM 1707 O O . ASP A 1 216 ? 23.928 4.554 -20.104 1.00 92.06 216 ASP A O 1
ATOM 1711 N N . VAL A 1 217 ? 25.788 5.431 -21.001 1.00 94.75 217 VAL A N 1
ATOM 1712 C CA . VAL A 1 217 ? 26.400 5.791 -19.712 1.00 94.75 217 VAL A CA 1
ATOM 1713 C C . VAL A 1 217 ? 25.569 6.846 -18.974 1.00 94.75 217 VAL A C 1
ATOM 1715 O O . VAL A 1 217 ? 25.296 6.683 -17.783 1.00 94.75 217 VAL A O 1
ATOM 1718 N N . ALA A 1 218 ? 25.125 7.907 -19.655 1.00 94.50 218 ALA A N 1
ATOM 1719 C CA . ALA A 1 218 ? 24.298 8.947 -19.043 1.00 94.50 218 ALA A CA 1
ATOM 1720 C C . ALA A 1 218 ? 22.957 8.390 -18.531 1.00 94.50 218 ALA A C 1
ATOM 1722 O O . ALA A 1 218 ? 22.546 8.693 -17.409 1.00 94.50 218 ALA A O 1
ATOM 1723 N N . GLY A 1 219 ? 22.304 7.526 -19.313 1.00 93.50 219 GLY A N 1
ATOM 1724 C CA . GLY A 1 219 ? 21.085 6.830 -18.906 1.00 93.50 219 GLY A CA 1
ATOM 1725 C C . GLY A 1 219 ? 21.319 5.899 -17.713 1.00 93.50 219 GLY A C 1
ATOM 1726 O O . GLY A 1 219 ? 20.530 5.897 -16.765 1.00 93.50 219 GLY A O 1
ATOM 1727 N N . ALA A 1 220 ? 22.431 5.157 -17.700 1.00 94.88 220 ALA A N 1
ATOM 1728 C CA . ALA A 1 220 ? 22.780 4.273 -16.592 1.00 94.88 220 ALA A CA 1
ATOM 1729 C C . ALA A 1 220 ? 22.975 5.052 -15.284 1.00 94.88 220 ALA A C 1
ATOM 1731 O O . ALA A 1 220 ? 22.445 4.648 -14.243 1.00 94.88 220 ALA A O 1
ATOM 1732 N N . VAL A 1 221 ? 23.676 6.190 -15.346 1.00 95.56 221 VAL A N 1
ATOM 1733 C CA . VAL A 1 221 ? 23.850 7.107 -14.209 1.00 95.56 221 VAL A CA 1
ATOM 1734 C C . VAL A 1 221 ? 22.505 7.675 -13.761 1.00 95.56 221 VAL A C 1
ATOM 1736 O O . VAL A 1 221 ? 22.214 7.661 -12.566 1.00 95.56 221 VAL A O 1
ATOM 1739 N N . PHE A 1 222 ? 21.650 8.106 -14.692 1.00 95.06 222 PHE A N 1
ATOM 1740 C CA . PHE A 1 222 ? 20.316 8.616 -14.372 1.00 95.06 222 PHE A CA 1
ATOM 1741 C C . PHE A 1 222 ? 19.479 7.595 -13.584 1.00 95.06 222 PHE A C 1
ATOM 1743 O O . PHE A 1 222 ? 18.954 7.923 -12.517 1.00 95.06 222 PHE A O 1
ATOM 1750 N N . PHE A 1 223 ? 19.401 6.342 -14.046 1.00 94.00 223 PHE A N 1
ATOM 1751 C CA . PHE A 1 223 ? 18.669 5.289 -13.333 1.00 94.00 223 PHE A CA 1
ATOM 1752 C C . PHE A 1 223 ? 19.296 4.943 -11.976 1.00 94.00 223 PHE A C 1
ATOM 1754 O O . PHE A 1 223 ? 18.567 4.697 -11.012 1.00 94.00 223 PHE A O 1
ATOM 1761 N N . ALA A 1 224 ? 20.626 4.971 -11.856 1.00 93.50 224 ALA A N 1
ATOM 1762 C CA . ALA A 1 224 ? 21.310 4.758 -10.581 1.00 93.50 224 ALA A CA 1
ATOM 1763 C C . ALA A 1 224 ? 21.020 5.884 -9.568 1.00 93.50 224 ALA A C 1
ATOM 1765 O O . ALA A 1 224 ? 20.785 5.622 -8.381 1.00 93.50 224 ALA A O 1
ATOM 1766 N N . MET A 1 225 ? 20.975 7.139 -10.026 1.00 92.56 225 MET A N 1
ATOM 1767 C CA . MET A 1 225 ? 20.578 8.277 -9.196 1.00 92.56 225 MET A CA 1
ATOM 1768 C C . MET A 1 225 ? 19.102 8.186 -8.792 1.00 92.56 225 MET A C 1
ATOM 1770 O O . MET A 1 225 ? 18.782 8.400 -7.623 1.00 92.56 225 MET A O 1
ATOM 1774 N N . LEU A 1 226 ? 18.217 7.795 -9.716 1.00 90.94 226 LEU A N 1
ATOM 1775 C CA . LEU A 1 226 ? 16.797 7.573 -9.436 1.00 90.94 226 LEU A CA 1
ATOM 1776 C C . LEU A 1 226 ? 16.595 6.482 -8.371 1.00 90.94 226 LEU A C 1
ATOM 1778 O O . LEU A 1 226 ? 15.817 6.673 -7.437 1.00 90.94 226 LEU A O 1
ATOM 1782 N N . ALA A 1 227 ? 17.344 5.379 -8.461 1.00 90.12 227 ALA A N 1
ATOM 1783 C CA . ALA A 1 227 ? 17.341 4.302 -7.469 1.00 90.12 227 ALA A CA 1
ATOM 1784 C C . ALA A 1 227 ? 17.859 4.763 -6.093 1.00 90.12 227 ALA A C 1
ATOM 1786 O O . ALA A 1 227 ? 17.368 4.338 -5.047 1.00 90.12 227 ALA A O 1
ATOM 1787 N N . SER A 1 228 ? 18.861 5.644 -6.071 1.00 88.31 228 SER A N 1
ATOM 1788 C CA . SER A 1 228 ? 19.395 6.208 -4.824 1.00 88.31 228 SER A CA 1
ATOM 1789 C C . SER A 1 228 ? 18.397 7.168 -4.176 1.00 88.31 228 SER A C 1
ATOM 1791 O O . SER A 1 228 ? 18.174 7.123 -2.966 1.00 88.31 228 SER A O 1
ATOM 1793 N N . TRP A 1 229 ? 17.728 7.984 -4.989 1.00 86.62 229 TRP A N 1
ATOM 1794 C CA . TRP A 1 229 ? 16.673 8.885 -4.543 1.00 86.62 229 TRP A CA 1
ATOM 1795 C C . TRP A 1 229 ? 15.447 8.127 -4.011 1.00 86.62 229 TRP A C 1
ATOM 1797 O O . TRP A 1 229 ? 14.893 8.515 -2.980 1.00 86.62 229 TRP A O 1
ATOM 1807 N N . SER A 1 230 ? 15.050 7.013 -4.643 1.00 80.88 230 SER A N 1
ATOM 1808 C CA . SER A 1 230 ? 13.888 6.225 -4.207 1.00 80.88 230 SER A CA 1
ATOM 1809 C C . SER A 1 230 ? 14.085 5.573 -2.837 1.00 80.88 230 SER A C 1
ATOM 1811 O O . SER A 1 230 ? 13.120 5.452 -2.083 1.00 80.88 230 SER A O 1
ATOM 1813 N N . LYS A 1 231 ? 15.323 5.209 -2.471 1.00 72.88 231 LYS A N 1
ATOM 1814 C CA . LYS A 1 231 ? 15.650 4.667 -1.138 1.00 72.88 231 LYS A CA 1
ATOM 1815 C C . LYS A 1 231 ? 15.438 5.688 -0.011 1.00 72.88 231 LYS A C 1
ATOM 1817 O O . LYS A 1 231 ? 15.027 5.309 1.081 1.00 72.88 231 LYS A O 1
ATOM 1822 N N . GLY A 1 232 ? 15.696 6.973 -0.269 1.00 65.69 232 GLY A N 1
ATOM 1823 C CA . GLY A 1 232 ? 15.674 8.034 0.748 1.00 65.69 232 GLY A CA 1
ATOM 1824 C C . GLY A 1 232 ? 14.284 8.532 1.161 1.00 65.69 232 GLY A C 1
ATOM 1825 O O . GLY A 1 232 ? 14.173 9.259 2.143 1.00 65.69 232 GLY A O 1
ATOM 1826 N N . ARG A 1 233 ? 13.219 8.157 0.435 1.00 66.31 233 ARG A N 1
ATOM 1827 C CA . ARG A 1 233 ? 11.835 8.612 0.687 1.00 66.31 233 ARG A CA 1
ATOM 1828 C C . ARG A 1 233 ? 10.903 7.532 1.238 1.00 66.31 233 ARG A C 1
ATOM 1830 O O . ARG A 1 233 ? 9.685 7.692 1.182 1.00 66.31 233 ARG A O 1
ATOM 1837 N N . LEU A 1 234 ? 11.454 6.450 1.787 1.00 54.78 234 LEU A N 1
ATOM 1838 C CA . LEU A 1 234 ? 10.666 5.527 2.601 1.00 54.78 234 LEU A CA 1
ATOM 1839 C C . LEU A 1 234 ? 9.940 6.326 3.700 1.00 54.78 234 LEU A C 1
ATOM 1841 O O . LEU A 1 234 ? 10.604 7.087 4.412 1.00 54.78 234 LEU A O 1
ATOM 1845 N N . PRO A 1 235 ? 8.611 6.187 3.865 1.00 50.69 235 PRO A N 1
ATOM 1846 C CA . PRO A 1 235 ? 7.881 6.860 4.928 1.00 50.69 235 PRO A CA 1
ATOM 1847 C C . PRO A 1 235 ? 8.236 6.202 6.266 1.00 50.69 235 PRO A C 1
ATOM 1849 O O . PRO A 1 235 ? 7.470 5.433 6.827 1.00 50.69 235 PRO A O 1
ATOM 1852 N N . SER A 1 236 ? 9.412 6.496 6.820 1.00 51.19 236 SER A 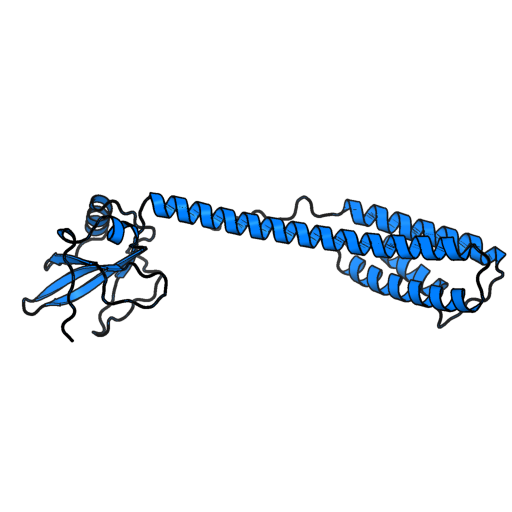N 1
ATOM 1853 C CA . SER A 1 236 ? 9.776 6.044 8.170 1.00 51.19 236 SER A CA 1
ATOM 1854 C C . SER A 1 236 ? 8.889 6.676 9.252 1.00 51.19 236 SER A C 1
ATOM 1856 O O . SER A 1 236 ? 8.904 6.232 10.396 1.00 51.19 236 SER A O 1
ATOM 1858 N N . LYS A 1 237 ? 8.107 7.707 8.896 1.00 45.81 237 LYS A N 1
ATOM 1859 C CA . LYS A 1 237 ? 7.287 8.505 9.817 1.00 45.81 237 LYS A CA 1
ATOM 1860 C C . LYS A 1 237 ? 5.778 8.470 9.561 1.00 45.81 237 LYS A C 1
ATOM 1862 O O . LYS A 1 237 ? 5.055 9.124 10.303 1.00 45.81 237 LYS A O 1
ATOM 1867 N N . ALA A 1 238 ? 5.285 7.755 8.551 1.00 50.28 238 ALA A N 1
ATOM 1868 C CA . ALA A 1 238 ? 3.868 7.808 8.185 1.00 50.28 238 ALA A CA 1
ATOM 1869 C C . ALA A 1 238 ? 3.130 6.529 8.584 1.00 50.28 238 ALA A C 1
ATOM 1871 O O . ALA A 1 238 ? 2.671 5.772 7.740 1.00 50.28 238 ALA A O 1
ATOM 1872 N N . LEU A 1 239 ? 2.973 6.322 9.885 1.00 55.88 239 LEU A N 1
ATOM 1873 C CA . LEU A 1 239 ? 1.653 5.919 10.338 1.00 55.88 239 LEU A CA 1
ATOM 1874 C C . LEU A 1 239 ? 1.099 7.154 11.030 1.00 55.88 239 LEU A C 1
ATOM 1876 O O . LEU A 1 239 ? 1.752 7.642 11.962 1.00 55.88 239 LEU A O 1
ATOM 1880 N N . PRO A 1 240 ? -0.017 7.738 10.554 1.00 51.44 240 PRO A N 1
ATOM 1881 C CA . PRO A 1 240 ? -0.712 8.707 11.376 1.00 51.44 240 PRO A CA 1
ATOM 1882 C C . PRO A 1 240 ? -0.903 8.023 12.728 1.00 51.44 240 PRO A C 1
ATOM 1884 O O . PRO A 1 240 ? -1.387 6.895 12.780 1.00 51.44 240 PRO A O 1
ATOM 1887 N N . ARG A 1 241 ? -0.459 8.666 13.818 1.00 53.16 241 ARG A N 1
ATOM 1888 C CA . ARG A 1 241 ? -1.023 8.346 15.128 1.00 53.16 241 ARG A CA 1
ATOM 1889 C C . ARG A 1 241 ? -2.513 8.436 14.879 1.00 53.16 241 ARG A C 1
ATOM 1891 O O . ARG A 1 241 ? -2.985 9.545 14.630 1.00 53.16 241 ARG A O 1
ATOM 1898 N N . THR A 1 242 ? -3.203 7.304 14.844 1.00 54.59 242 THR A N 1
ATOM 1899 C CA . THR A 1 242 ? -4.649 7.276 14.934 1.00 54.59 242 THR A CA 1
ATOM 1900 C C . THR A 1 242 ? -4.915 8.069 16.196 1.00 54.59 242 THR A C 1
ATOM 1902 O O . THR A 1 242 ? -4.610 7.618 17.299 1.00 54.59 242 THR A O 1
ATOM 1905 N N . GLN A 1 243 ? -5.282 9.341 16.033 1.00 47.66 243 GLN A N 1
ATOM 1906 C CA . GLN A 1 243 ? -5.756 10.125 17.146 1.00 47.66 243 GLN A CA 1
ATOM 1907 C C . GLN A 1 243 ? -7.008 9.373 17.534 1.00 47.66 243 GLN A C 1
ATOM 1909 O O . GLN A 1 243 ? -7.978 9.350 16.780 1.00 47.66 243 GLN A O 1
ATOM 1914 N N . SER A 1 244 ? -6.900 8.630 18.630 1.00 44.25 244 SER A N 1
ATOM 1915 C CA . SER A 1 244 ? -8.023 8.049 19.326 1.00 44.25 244 SER A CA 1
ATOM 1916 C C . SER A 1 244 ? -9.010 9.188 19.512 1.00 44.25 244 SER A C 1
ATOM 1918 O O . SER A 1 244 ? -8.775 10.075 20.333 1.00 44.25 244 SER A O 1
ATOM 1920 N N . ILE A 1 245 ? -10.039 9.214 18.669 1.00 46.38 245 ILE A N 1
ATOM 1921 C CA . ILE A 1 245 ? -11.230 10.010 18.903 1.00 46.38 245 ILE A CA 1
ATOM 1922 C C . ILE A 1 245 ? -11.825 9.381 20.161 1.00 46.38 245 ILE A C 1
ATOM 1924 O O . ILE A 1 245 ? -12.455 8.325 20.098 1.00 46.38 245 ILE A O 1
ATOM 1928 N N . LEU A 1 246 ? -11.453 9.959 21.300 1.00 41.69 246 LEU A N 1
ATOM 1929 C CA . LEU A 1 246 ? -12.156 9.837 22.565 1.00 41.69 246 LEU A CA 1
ATOM 1930 C C . LEU A 1 246 ? -13.133 11.002 22.639 1.00 41.69 246 LEU A C 1
ATOM 1932 O O . LEU A 1 246 ? -12.685 12.140 22.365 1.00 41.69 246 LEU A O 1
#

Secondary structure (DSSP, 8-state):
----PEEGGGS-HHHHTT--EEEEEEEEETTEEEEEEEEE--SSSS--TT-EEEEEESSPPPHHHHHHHHHHTT-EE-S-TTS-SS---B-TTSPBPEEEEEE-HHHHHHHHHHHHHHHHHHHHHHHHHHHHHHHHHHHHHHHHHHHHHHTTS---HHHHHHHHHHHHHHHHHHHHHHHHSSS--HHHHHHHHHHHHHT-SSS-----HHHHHHHHHHHHHHHHHHHHHHHTT--TT-S-------

Sequence (246 aa):
MTRRYVPLDSQSREVLARTRYGALTCADSPDGERWWLLLDPTEAGHFTPAGTAIDLGDTKPTTEELRSIVARLGFVTSTDWEEPRFASFRSDFGMPVLTARVSTPQQIKADEQRARRVEEIDREEAVAELKREATWRTSIAIAASAGLLAALLNWPAGYYGLMRLMLLVTCVVLGVLVHRATACPWPWFFGLALVALIWNPVVPIWMSREAWIPLDVAGAVFFAMLASWSKGRLPSKALPRTQSIL